Protein AF-A0A938IIN5-F1 (afdb_monomer)

Nearest PDB structures (foldseek):
  8eas-assembly1_A  TM=2.183E-01  e=3.455E+00  Saccharomyces cerevisiae
  8ctd-assembly1_A  TM=1.957E-01  e=3.869E+00  Homo sapiens
  8cua-assembly1_A  TM=1.955E-01  e=5.134E+00  Homo sapiens
  6pe5-assembly1_R  TM=2.007E-01  e=8.075E+00  Vibrio parahaemolyticus

Sequence (203 aa):
MLPLRDNIPSRTVPAVNYALILATGLVFLVQVNARDSGQDLVERFGMIPQRVFHPDRPVTIVDKGHAGLGIVRAERTLAPTPFSPWLTLLTCVFLHGGWTHLIGNLWFLHIFGDNVEDRLGHLGYLLFFVIQVIVLPAPLFLGIWFLFQFLQGTISVGSVVTEGVAWWAHIGGFVAGALIAFVLSASGAARSPVRDRWTGRRP

Radius of gyration: 23.75 Å; Cα contacts (8 Å, |Δi|>4): 156; chains: 1; bounding box: 70×58×51 Å

Foldseek 3Di:
DPDQADDDDFPDDLVLLVVLLVLLVVVVVVLCPDPPNNVLVCLQLAQDPCCQVPVPDWDKDFDFDDDDPDTDTDIDTRDYHPDRSVNSLVSNLSDDPDDVRSVVVNSCSRHCVSVVCRVLPNVRSVCCSSVVDDPDPPVRVVVVVLVVLVVVVVVCVPDPDDDPDPSVVVNVVVVVVVVVVVVCVVVCVPDDDPPPPPPPDDD

Structure (mmCIF, N/CA/C/O backbone):
data_AF-A0A938IIN5-F1
#
_entry.id   AF-A0A938IIN5-F1
#
loop_
_atom_site.group_PDB
_atom_site.id
_atom_site.type_symbol
_atom_site.label_atom_id
_atom_site.label_alt_id
_atom_site.label_comp_id
_atom_site.label_asym_id
_atom_site.label_entity_id
_atom_site.label_seq_id
_atom_site.pdbx_PDB_ins_code
_atom_site.Cartn_x
_atom_site.Cartn_y
_atom_site.Cartn_z
_atom_site.occupancy
_atom_site.B_iso_or_equiv
_atom_site.auth_seq_id
_atom_site.auth_comp_id
_atom_site.auth_asym_id
_atom_site.auth_atom_id
_atom_site.pdbx_PDB_model_num
ATOM 1 N N . MET A 1 1 ? 12.564 8.011 20.419 1.00 56.59 1 MET A N 1
ATOM 2 C CA . MET A 1 1 ? 12.322 6.747 21.148 1.00 56.59 1 MET A CA 1
ATOM 3 C C . MET A 1 1 ? 11.681 5.782 20.167 1.00 56.59 1 MET A C 1
ATOM 5 O O . MET A 1 1 ? 10.706 6.177 19.543 1.00 56.59 1 MET A O 1
ATOM 9 N N . LEU A 1 2 ? 12.256 4.596 19.956 1.00 66.56 2 LEU A N 1
ATOM 10 C CA . LEU A 1 2 ? 11.641 3.563 19.114 1.00 66.56 2 LEU A CA 1
ATOM 11 C C . LEU A 1 2 ? 10.472 2.942 19.901 1.00 66.56 2 LEU A C 1
ATOM 13 O O . LEU A 1 2 ? 10.720 2.424 20.991 1.00 66.56 2 LEU A O 1
ATOM 17 N N . PRO A 1 3 ? 9.216 3.033 19.428 1.00 71.19 3 PRO A N 1
ATOM 18 C CA . PRO A 1 3 ? 8.079 2.433 20.121 1.00 71.19 3 PRO A CA 1
ATOM 19 C C . PRO A 1 3 ? 8.198 0.912 20.023 1.00 71.19 3 PRO A C 1
ATOM 21 O O . PRO A 1 3 ? 8.225 0.407 18.915 1.00 71.19 3 PRO A O 1
ATOM 24 N N . LEU A 1 4 ? 8.314 0.189 21.141 1.00 75.44 4 LEU A N 1
ATOM 25 C CA . LEU A 1 4 ? 8.487 -1.278 21.141 1.00 75.44 4 LEU A CA 1
ATOM 26 C C . LEU A 1 4 ? 7.171 -2.045 21.318 1.00 75.44 4 LEU A C 1
ATOM 28 O O . LEU A 1 4 ? 7.059 -3.187 20.894 1.00 75.44 4 LEU A O 1
ATOM 32 N N . ARG A 1 5 ? 6.206 -1.422 21.990 1.00 71.25 5 ARG A N 1
ATOM 33 C CA . ARG A 1 5 ? 4.860 -1.930 22.259 1.00 71.25 5 ARG A CA 1
ATOM 34 C C . ARG A 1 5 ? 3.981 -0.763 22.677 1.00 71.25 5 ARG A C 1
ATOM 36 O O . ARG A 1 5 ? 4.509 0.244 23.163 1.00 71.25 5 ARG A O 1
ATOM 43 N N . ASP A 1 6 ? 2.674 -0.911 22.554 1.00 77.50 6 ASP A N 1
ATOM 44 C CA . ASP A 1 6 ? 1.749 -0.027 23.251 1.00 77.50 6 ASP A CA 1
ATOM 45 C C . ASP A 1 6 ? 1.444 -0.532 24.679 1.00 77.50 6 ASP A C 1
ATOM 47 O O . ASP A 1 6 ? 2.016 -1.512 25.166 1.00 77.50 6 ASP A O 1
ATOM 51 N N . ASN A 1 7 ? 0.618 0.226 25.398 1.00 80.56 7 ASN A N 1
ATOM 52 C CA . ASN A 1 7 ? 0.198 -0.031 26.773 1.00 80.56 7 ASN A CA 1
ATOM 53 C C . ASN A 1 7 ? -1.307 -0.335 26.895 1.00 80.56 7 ASN A C 1
ATOM 55 O O . ASN A 1 7 ? -1.847 -0.288 28.003 1.00 80.56 7 ASN A O 1
ATOM 59 N N . ILE A 1 8 ? -1.987 -0.611 25.781 1.00 75.06 8 ILE A N 1
ATOM 60 C CA . ILE A 1 8 ? -3.414 -0.913 25.732 1.00 75.06 8 ILE A CA 1
ATOM 61 C C . ILE A 1 8 ? -3.549 -2.439 25.654 1.00 75.06 8 ILE A C 1
ATOM 63 O O . ILE A 1 8 ? -3.209 -3.032 24.638 1.00 75.06 8 ILE A O 1
ATOM 67 N N . PRO A 1 9 ? -4.018 -3.109 26.719 1.00 74.38 9 PRO A N 1
ATOM 68 C CA . PRO A 1 9 ? -4.133 -4.558 26.703 1.00 74.38 9 PRO A CA 1
ATOM 69 C C . PRO A 1 9 ? -5.225 -4.993 25.729 1.00 74.38 9 PRO A C 1
ATOM 71 O O . PRO A 1 9 ? -6.356 -4.492 25.791 1.00 74.38 9 PRO A O 1
ATOM 74 N N . SER A 1 10 ? -4.891 -5.967 24.887 1.00 79.44 10 SER A N 1
ATOM 75 C CA . SER A 1 10 ? -5.856 -6.585 23.997 1.00 79.44 10 SER A CA 1
ATOM 76 C C . SER A 1 10 ? -6.821 -7.508 24.751 1.00 79.44 10 SER A C 1
ATOM 78 O O . SER A 1 10 ? -6.454 -8.205 25.700 1.00 79.44 10 SER A O 1
ATOM 80 N N . ARG A 1 11 ? -8.102 -7.473 24.373 1.00 82.06 11 ARG A N 1
ATOM 81 C CA . ARG A 1 11 ? -9.185 -8.286 24.948 1.00 82.06 11 ARG A CA 1
ATOM 82 C C . ARG A 1 11 ? -9.328 -9.629 24.244 1.00 82.06 11 ARG A C 1
ATOM 84 O O . ARG A 1 11 ? -9.839 -10.566 24.855 1.00 82.06 11 ARG A O 1
ATOM 91 N N . THR A 1 12 ? -8.917 -9.719 22.980 1.00 85.50 12 THR A N 1
ATOM 92 C CA . THR A 1 12 ? -8.969 -10.948 22.184 1.00 85.50 12 THR A CA 1
ATOM 93 C C . THR A 1 12 ? -7.607 -11.258 21.575 1.00 85.50 12 THR A C 1
ATOM 95 O O . THR A 1 12 ? -6.732 -10.400 21.500 1.00 85.50 12 THR A O 1
ATOM 98 N N . VAL A 1 13 ? -7.391 -12.516 21.182 1.00 89.19 13 VAL A N 1
ATOM 99 C CA . VAL A 1 13 ? -6.165 -12.886 20.466 1.00 89.19 13 VAL A CA 1
ATOM 100 C C . VAL A 1 13 ? -6.257 -12.303 19.051 1.00 89.19 13 VAL A C 1
ATOM 102 O O . VAL A 1 13 ? -7.205 -12.648 18.342 1.00 89.19 13 VAL A O 1
ATOM 105 N N . PRO A 1 14 ? -5.290 -11.479 18.608 1.00 92.88 14 PRO A N 1
ATOM 106 C CA . PRO A 1 14 ? -5.337 -10.806 17.311 1.00 92.88 14 PRO A CA 1
ATOM 107 C C . PRO A 1 14 ? -4.915 -11.766 16.183 1.00 92.88 14 PRO A C 1
ATOM 109 O O . PRO A 1 14 ? -3.827 -11.683 15.604 1.00 92.88 14 PRO A O 1
ATOM 112 N N . ALA A 1 15 ? -5.759 -12.770 15.937 1.00 95.00 15 ALA A N 1
ATOM 113 C CA . ALA A 1 15 ? -5.476 -13.888 15.047 1.00 95.00 15 ALA A CA 1
ATOM 114 C C . ALA A 1 15 ? -5.300 -13.447 13.589 1.00 95.00 15 ALA A C 1
ATOM 116 O O . ALA A 1 15 ? -4.441 -13.986 12.887 1.00 95.00 15 ALA A O 1
ATOM 117 N N . VAL A 1 16 ? -6.080 -12.465 13.131 1.00 96.31 16 VAL A N 1
ATOM 118 C CA . VAL A 1 16 ? -5.990 -11.955 11.760 1.00 96.31 16 VAL A CA 1
ATOM 119 C C . VAL A 1 16 ? -4.699 -11.167 11.578 1.00 96.31 16 VAL A C 1
ATOM 121 O O . VAL A 1 16 ? -3.999 -11.388 10.594 1.00 96.31 16 VAL A O 1
ATOM 124 N N . ASN A 1 17 ? -4.323 -10.318 12.532 1.00 96.12 17 ASN A N 1
ATOM 125 C CA . ASN A 1 17 ? -3.062 -9.585 12.511 1.00 96.12 17 ASN A CA 1
ATOM 126 C C . ASN A 1 17 ? -1.863 -10.537 12.439 1.00 96.12 17 ASN A C 1
ATOM 128 O O . ASN A 1 17 ? -0.997 -10.385 11.579 1.00 96.12 17 ASN A O 1
ATOM 132 N N . TYR A 1 18 ? -1.839 -11.578 13.276 1.00 96.12 18 TYR A N 1
ATOM 133 C CA . TYR A 1 18 ? -0.778 -12.587 13.218 1.00 96.12 18 TYR A CA 1
ATOM 134 C C . TYR A 1 18 ? -0.767 -13.355 11.897 1.00 96.12 18 TYR A C 1
ATOM 136 O O . TYR A 1 18 ? 0.309 -13.594 11.347 1.00 96.12 18 TYR A O 1
ATOM 144 N N . ALA A 1 19 ? -1.936 -13.695 11.348 1.00 96.62 19 ALA A N 1
ATOM 145 C CA . ALA A 1 19 ? -2.027 -14.330 10.038 1.00 96.62 19 ALA A CA 1
ATOM 146 C C . ALA A 1 19 ? -1.485 -13.422 8.921 1.00 96.62 19 ALA A C 1
ATOM 148 O O . ALA A 1 19 ? -0.760 -13.901 8.051 1.00 96.62 19 ALA A O 1
ATOM 149 N N . LEU A 1 20 ? -1.775 -12.118 8.959 1.00 96.00 20 LEU A N 1
ATOM 150 C CA . LEU A 1 20 ? -1.279 -11.139 7.989 1.00 96.00 20 LEU A CA 1
ATOM 151 C C . LEU A 1 20 ? 0.234 -10.923 8.108 1.00 96.00 20 LEU A C 1
ATOM 153 O O . LEU A 1 20 ? 0.923 -10.904 7.087 1.00 96.00 20 LEU A O 1
ATOM 157 N N . ILE A 1 21 ? 0.765 -10.823 9.330 1.00 96.69 21 ILE A N 1
ATOM 158 C CA . ILE A 1 21 ? 2.211 -10.751 9.593 1.00 96.69 21 ILE A CA 1
ATOM 159 C C . ILE A 1 21 ? 2.908 -11.995 9.036 1.00 96.69 21 ILE A C 1
ATOM 161 O O . ILE A 1 21 ? 3.890 -11.877 8.300 1.00 96.69 21 ILE A O 1
ATOM 165 N N . LEU A 1 22 ? 2.377 -13.184 9.341 1.00 97.12 22 LEU A N 1
ATOM 166 C CA . LEU A 1 22 ? 2.923 -14.448 8.858 1.00 97.12 22 LEU A CA 1
ATOM 167 C C . LEU A 1 22 ? 2.872 -14.527 7.330 1.00 97.12 22 LEU A C 1
ATOM 169 O O . LEU A 1 22 ? 3.889 -14.816 6.706 1.00 97.12 22 LEU A O 1
ATOM 173 N N . ALA A 1 23 ? 1.720 -14.240 6.720 1.00 96.19 23 ALA A N 1
ATOM 174 C CA . ALA A 1 23 ? 1.548 -14.268 5.270 1.00 96.19 23 ALA A CA 1
ATOM 175 C C . ALA A 1 23 ? 2.524 -13.315 4.570 1.00 96.19 23 ALA A C 1
ATOM 177 O O . ALA A 1 23 ? 3.199 -13.707 3.621 1.00 96.19 23 ALA A O 1
ATOM 178 N N . THR A 1 24 ? 2.658 -12.092 5.083 1.00 95.44 24 THR A N 1
ATOM 179 C CA . THR A 1 24 ? 3.581 -11.086 4.547 1.00 95.44 24 THR A CA 1
ATOM 180 C C . THR A 1 24 ? 5.038 -11.535 4.671 1.00 95.44 24 THR A C 1
ATOM 182 O O . THR A 1 24 ? 5.804 -11.434 3.713 1.00 95.44 24 THR A O 1
ATOM 185 N N . GLY A 1 25 ? 5.418 -12.094 5.824 1.00 96.12 25 GLY A N 1
ATOM 186 C CA . GLY A 1 25 ? 6.748 -12.662 6.033 1.00 96.12 25 GLY A CA 1
ATOM 187 C C . GLY A 1 25 ? 7.045 -13.822 5.081 1.00 96.12 25 GLY A C 1
ATOM 188 O O . GLY A 1 25 ? 8.104 -13.849 4.460 1.00 96.12 25 GLY A O 1
ATOM 189 N N . LEU A 1 26 ? 6.102 -14.751 4.904 1.00 95.88 26 LEU A N 1
ATOM 190 C CA . LEU A 1 26 ? 6.248 -15.892 3.995 1.00 95.88 26 LEU A CA 1
ATOM 191 C C . LEU A 1 26 ? 6.372 -15.454 2.532 1.00 95.88 26 LEU A C 1
ATOM 193 O O . LEU A 1 26 ? 7.255 -15.942 1.829 1.00 95.88 26 LEU A O 1
ATOM 197 N N . VAL A 1 27 ? 5.537 -14.514 2.079 1.00 94.75 27 VAL A N 1
ATOM 198 C CA . VAL A 1 27 ? 5.633 -13.951 0.722 1.00 94.75 27 VAL A CA 1
ATOM 199 C C . VAL A 1 27 ? 6.999 -13.308 0.512 1.00 94.75 27 VAL A C 1
ATOM 201 O O . VAL A 1 27 ? 7.649 -13.581 -0.496 1.00 94.75 27 VAL A O 1
ATOM 204 N N . PHE A 1 28 ? 7.488 -12.530 1.478 1.00 94.00 28 PHE A N 1
ATOM 205 C CA . PHE A 1 28 ? 8.807 -11.918 1.367 1.00 94.00 28 PHE A CA 1
ATOM 206 C C . PHE A 1 28 ? 9.944 -12.946 1.356 1.00 94.00 28 PHE A C 1
ATOM 208 O O . PHE A 1 28 ? 10.887 -12.804 0.578 1.00 94.00 28 PHE A O 1
ATOM 215 N N . LEU A 1 29 ? 9.844 -14.018 2.151 1.00 93.56 29 LEU A N 1
ATOM 216 C CA . LEU A 1 29 ? 10.793 -15.130 2.082 1.00 93.56 29 LEU A CA 1
ATOM 217 C C . LEU A 1 29 ? 10.805 -15.753 0.681 1.00 93.56 29 LEU A C 1
ATOM 219 O O . LEU A 1 29 ? 11.878 -16.013 0.144 1.00 93.56 29 LEU A O 1
ATOM 223 N N . VAL A 1 30 ? 9.648 -15.934 0.043 1.00 92.56 30 VAL A N 1
ATOM 224 C CA . VAL A 1 30 ? 9.592 -16.387 -1.357 1.00 92.56 30 VAL A CA 1
ATOM 225 C C . VAL A 1 30 ? 10.250 -15.371 -2.299 1.00 92.56 30 VAL A C 1
ATOM 227 O O . VAL A 1 30 ? 11.016 -15.776 -3.171 1.00 92.56 30 VAL A O 1
ATOM 230 N N . GLN A 1 31 ? 10.022 -14.066 -2.107 1.00 92.00 31 GLN A N 1
ATOM 231 C CA . GLN A 1 31 ? 10.637 -13.014 -2.929 1.00 92.00 31 GLN A CA 1
ATOM 232 C C . GLN A 1 31 ? 12.170 -13.051 -2.870 1.00 92.00 31 GLN A C 1
ATOM 234 O O . GLN A 1 31 ? 12.813 -13.043 -3.917 1.00 92.00 31 GLN A O 1
ATOM 239 N N . VAL A 1 32 ? 12.768 -13.124 -1.677 1.00 90.12 32 VAL A N 1
ATOM 240 C CA . VAL A 1 32 ? 14.239 -13.103 -1.534 1.00 90.12 32 VAL A CA 1
ATOM 241 C C . VAL A 1 32 ? 14.911 -14.401 -1.984 1.00 90.12 32 VAL A C 1
ATOM 243 O O . VAL A 1 32 ? 16.088 -14.382 -2.326 1.00 90.12 32 VAL A O 1
ATOM 246 N N . ASN A 1 33 ? 14.176 -15.516 -2.009 1.00 88.94 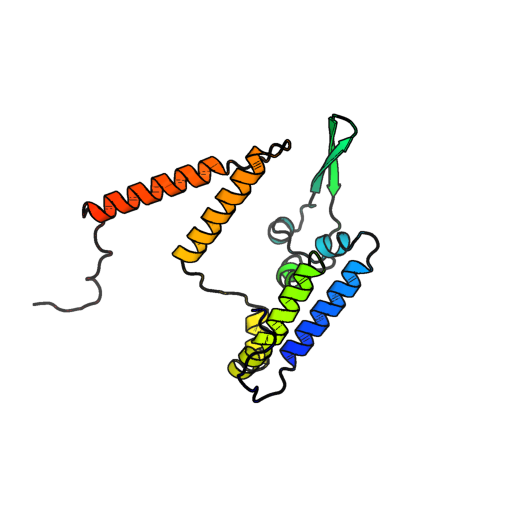33 ASN A N 1
ATOM 247 C CA . ASN A 1 33 ? 14.674 -16.801 -2.507 1.00 88.94 33 ASN A CA 1
ATOM 248 C C . ASN A 1 33 ? 14.475 -16.979 -4.026 1.00 88.94 33 ASN A C 1
ATOM 250 O O . ASN A 1 33 ? 14.931 -17.973 -4.595 1.00 88.94 33 ASN A O 1
ATOM 254 N N . ALA A 1 34 ? 13.802 -16.045 -4.704 1.00 85.25 34 ALA A N 1
ATOM 255 C CA . ALA A 1 34 ? 13.612 -16.097 -6.149 1.00 85.25 34 ALA A CA 1
ATOM 256 C C . ALA A 1 34 ? 14.893 -15.700 -6.905 1.00 85.25 34 ALA A C 1
ATOM 258 O O . ALA A 1 34 ? 15.609 -14.783 -6.504 1.00 85.25 34 ALA A O 1
ATOM 259 N N . ARG A 1 35 ? 15.154 -16.376 -8.036 1.00 67.19 35 ARG A N 1
ATOM 260 C CA . ARG A 1 35 ? 16.418 -16.295 -8.799 1.00 67.19 35 ARG A CA 1
ATOM 261 C C . ARG A 1 35 ? 16.810 -14.877 -9.243 1.00 67.19 35 ARG A C 1
ATOM 263 O O . ARG A 1 35 ? 17.999 -14.587 -9.289 1.00 67.19 35 ARG A O 1
ATOM 270 N N . ASP A 1 36 ? 15.836 -13.995 -9.468 1.00 67.94 36 ASP A N 1
ATOM 271 C CA . ASP A 1 36 ? 16.048 -12.631 -9.979 1.00 67.94 36 ASP A CA 1
ATOM 272 C C . ASP A 1 36 ? 15.812 -11.548 -8.908 1.00 67.94 36 ASP A C 1
ATOM 274 O O . ASP A 1 36 ? 15.155 -10.534 -9.146 1.00 67.94 36 ASP A O 1
ATOM 278 N N . SER A 1 37 ? 16.307 -11.770 -7.682 1.00 62.25 37 SER A N 1
ATOM 279 C CA . SER A 1 37 ? 16.160 -10.835 -6.543 1.00 62.25 37 SER A CA 1
ATOM 280 C C . SER A 1 37 ? 14.701 -10.482 -6.202 1.00 62.25 37 SER A C 1
ATOM 282 O O . SER A 1 37 ? 14.412 -9.399 -5.695 1.00 62.25 37 SER A O 1
ATOM 284 N N . GLY A 1 38 ? 13.761 -11.371 -6.531 1.00 66.12 38 GLY A N 1
ATOM 285 C CA . GLY A 1 38 ? 12.328 -11.146 -6.342 1.00 66.12 38 GLY A CA 1
ATOM 286 C C . GLY A 1 38 ? 11.680 -10.173 -7.332 1.00 66.12 38 GLY A C 1
ATOM 287 O O . GLY A 1 38 ? 10.472 -9.966 -7.229 1.00 66.12 38 GLY A O 1
ATOM 288 N N . GLN A 1 39 ? 12.419 -9.613 -8.302 1.00 75.06 39 GLN A N 1
ATOM 289 C CA . GLN A 1 39 ? 11.857 -8.675 -9.284 1.00 75.06 39 GLN A CA 1
ATOM 290 C C . GLN A 1 39 ? 10.777 -9.329 -10.146 1.00 75.06 39 GLN A C 1
ATOM 292 O O . GLN A 1 39 ? 9.719 -8.740 -10.318 1.00 75.06 39 GLN A O 1
ATOM 297 N N . ASP A 1 40 ? 10.982 -10.570 -10.592 1.00 81.75 40 ASP A N 1
ATOM 298 C CA . ASP A 1 40 ? 9.980 -11.319 -11.365 1.00 81.75 40 ASP A CA 1
ATOM 299 C C . ASP A 1 40 ? 8.667 -11.513 -10.577 1.00 81.75 40 ASP A C 1
ATOM 301 O O . ASP A 1 40 ? 7.573 -11.337 -11.111 1.00 81.75 40 ASP A O 1
ATOM 305 N N . LEU A 1 41 ? 8.750 -11.782 -9.267 1.00 86.94 41 LEU A N 1
ATOM 306 C CA . LEU A 1 41 ? 7.569 -11.848 -8.399 1.00 86.94 41 LEU A CA 1
ATOM 307 C C . LEU A 1 41 ? 6.898 -10.480 -8.248 1.00 86.94 41 LEU A C 1
ATOM 309 O O . LEU A 1 41 ? 5.674 -10.385 -8.322 1.00 86.94 41 LEU A O 1
ATOM 313 N N . VAL A 1 42 ? 7.681 -9.417 -8.062 1.00 88.00 42 VAL A N 1
ATOM 314 C CA . VAL A 1 42 ? 7.135 -8.058 -7.970 1.00 88.00 42 VAL A CA 1
ATOM 315 C C . VAL A 1 42 ? 6.444 -7.659 -9.270 1.00 88.00 42 VAL A C 1
ATOM 317 O O . VAL A 1 42 ? 5.355 -7.099 -9.240 1.00 88.00 42 VAL A O 1
ATOM 320 N N . GLU A 1 43 ? 7.016 -8.011 -10.414 1.00 88.31 43 GLU A N 1
ATOM 321 C CA . GLU A 1 43 ? 6.436 -7.728 -11.720 1.00 88.31 43 GLU A CA 1
ATOM 322 C C . GLU A 1 43 ? 5.170 -8.532 -11.978 1.00 88.31 43 GLU A C 1
ATOM 324 O O . GLU A 1 43 ? 4.243 -8.004 -12.580 1.00 88.31 43 GLU A O 1
ATOM 329 N N . ARG A 1 44 ? 5.092 -9.792 -11.540 1.00 88.56 44 ARG A N 1
ATOM 330 C CA . ARG A 1 44 ? 3.930 -10.666 -11.783 1.00 88.56 44 ARG A CA 1
ATOM 331 C C . ARG A 1 44 ? 2.779 -10.468 -10.807 1.00 88.56 44 ARG A C 1
ATOM 333 O O . ARG A 1 44 ? 1.632 -10.658 -11.198 1.00 88.56 44 ARG A O 1
ATOM 340 N N . PHE A 1 45 ? 3.066 -10.136 -9.553 1.00 91.19 45 PHE A N 1
ATOM 341 C CA . PHE A 1 45 ? 2.061 -10.042 -8.488 1.00 91.19 45 PHE A CA 1
ATOM 342 C C . PHE A 1 45 ? 1.843 -8.599 -8.009 1.00 91.19 45 PHE A C 1
ATOM 344 O O . PHE A 1 45 ? 0.910 -8.339 -7.247 1.00 91.19 45 PHE A O 1
ATOM 351 N N . GLY A 1 46 ? 2.685 -7.658 -8.442 1.00 90.31 46 GLY A N 1
ATOM 352 C CA . GLY A 1 46 ? 2.532 -6.232 -8.180 1.00 90.31 46 GLY A CA 1
ATOM 353 C C . GLY A 1 46 ? 1.503 -5.583 -9.096 1.00 90.31 46 GLY A C 1
ATOM 354 O O . GLY A 1 46 ? 1.273 -6.014 -10.230 1.00 90.31 46 GLY A O 1
ATOM 355 N N . MET A 1 47 ? 0.876 -4.522 -8.593 1.00 90.31 47 MET A N 1
ATOM 356 C CA . MET A 1 47 ? -0.091 -3.754 -9.360 1.00 90.31 47 MET A CA 1
ATOM 357 C C . MET A 1 47 ? 0.627 -2.845 -10.356 1.00 90.31 47 MET A C 1
ATOM 359 O O . MET A 1 47 ? 1.390 -1.958 -9.982 1.00 90.31 47 MET A O 1
ATOM 363 N N . ILE A 1 48 ? 0.360 -3.075 -11.641 1.00 89.56 48 ILE A N 1
ATOM 364 C CA . ILE A 1 48 ? 0.813 -2.229 -12.745 1.00 89.56 48 ILE A CA 1
ATOM 365 C C . ILE A 1 48 ? -0.442 -1.643 -13.403 1.00 89.56 48 ILE A C 1
ATOM 367 O O . ILE A 1 48 ? -1.194 -2.404 -14.020 1.00 89.56 48 ILE A O 1
ATOM 371 N N . PRO A 1 49 ? -0.685 -0.317 -13.326 1.00 86.50 49 PRO A N 1
ATOM 372 C CA . PRO A 1 49 ? -1.912 0.306 -13.832 1.00 86.50 49 PRO A CA 1
ATOM 373 C C . PRO A 1 49 ? -2.240 -0.068 -15.279 1.00 86.50 49 PRO A C 1
ATOM 375 O O . PRO A 1 49 ? -3.390 -0.353 -15.605 1.00 86.50 49 PRO A O 1
ATOM 378 N N . GLN A 1 50 ? -1.221 -0.155 -16.138 1.00 87.94 50 GLN A N 1
ATOM 379 C CA . GLN A 1 50 ? -1.394 -0.545 -17.536 1.00 87.94 50 GLN A CA 1
ATOM 380 C C . GLN A 1 50 ? -2.075 -1.911 -17.692 1.00 87.94 50 GLN A C 1
ATOM 382 O O . GLN A 1 50 ? -2.921 -2.052 -18.565 1.00 87.94 50 GLN A O 1
ATOM 387 N N . ARG A 1 51 ? -1.776 -2.895 -16.834 1.00 88.19 51 ARG A N 1
ATOM 388 C CA . ARG A 1 51 ? -2.407 -4.224 -16.904 1.00 88.19 51 ARG A CA 1
ATOM 389 C C . ARG A 1 51 ? -3.865 -4.205 -16.466 1.00 88.19 51 ARG A C 1
ATOM 391 O O . ARG A 1 51 ? -4.652 -5.014 -16.935 1.00 88.19 51 ARG A O 1
ATOM 398 N N . VAL A 1 52 ? -4.219 -3.292 -15.565 1.00 87.06 52 VAL A N 1
ATOM 399 C CA . VAL A 1 52 ? -5.587 -3.146 -15.057 1.00 87.06 52 VAL A CA 1
ATOM 400 C C . VAL A 1 52 ? -6.485 -2.487 -16.106 1.00 87.06 52 VAL A C 1
ATOM 402 O O . VAL A 1 52 ? -7.585 -2.967 -16.364 1.00 87.06 52 VAL A O 1
ATOM 405 N N . PHE A 1 53 ? -6.008 -1.416 -16.745 1.00 87.44 53 PHE A N 1
ATOM 406 C CA . PHE A 1 53 ? -6.794 -0.661 -17.728 1.00 87.44 53 PHE A CA 1
ATOM 407 C C . PHE A 1 53 ? -6.698 -1.214 -19.156 1.00 87.44 53 PHE A C 1
ATOM 409 O O . PHE A 1 53 ? -7.620 -1.035 -19.951 1.00 87.44 53 PHE A O 1
ATOM 416 N N . HIS A 1 54 ? -5.593 -1.880 -19.493 1.00 88.06 54 HIS A N 1
ATOM 417 C CA . HIS A 1 54 ? -5.320 -2.436 -20.818 1.00 88.06 54 HIS A CA 1
ATOM 418 C C . HIS A 1 54 ? -4.752 -3.861 -20.703 1.00 88.06 54 HIS A C 1
ATOM 420 O O . HIS A 1 54 ? -3.583 -4.080 -21.030 1.00 88.06 54 HIS A O 1
ATOM 426 N N . PRO A 1 55 ? -5.558 -4.837 -20.246 1.00 83.31 55 PRO A N 1
ATOM 427 C CA . PRO A 1 55 ? -5.099 -6.205 -19.986 1.00 83.31 55 PRO A CA 1
ATOM 428 C C . PRO A 1 55 ? -4.528 -6.904 -21.227 1.00 83.31 55 PRO A C 1
ATOM 430 O O . PRO A 1 55 ? -3.637 -7.738 -21.101 1.00 83.31 55 PRO A O 1
ATOM 433 N N . ASP A 1 56 ? -4.980 -6.519 -22.422 1.00 85.50 56 ASP A N 1
ATOM 434 C CA . ASP A 1 56 ? -4.551 -7.124 -23.688 1.00 85.50 56 ASP A CA 1
ATOM 435 C C . ASP A 1 56 ? -3.217 -6.568 -24.212 1.00 85.50 56 ASP A C 1
ATOM 437 O O . ASP A 1 56 ? -2.693 -7.043 -25.221 1.00 85.50 56 ASP A O 1
ATOM 441 N N . ARG A 1 57 ? -2.663 -5.527 -23.571 1.00 85.56 57 ARG A N 1
ATOM 442 C CA . ARG A 1 57 ? -1.429 -4.880 -24.027 1.00 85.56 57 ARG A CA 1
ATOM 443 C C . ARG A 1 57 ? -0.225 -5.377 -23.226 1.00 85.56 57 ARG A C 1
ATOM 445 O O . ARG A 1 57 ? -0.228 -5.243 -21.999 1.00 85.56 57 ARG A O 1
ATOM 452 N N . PRO A 1 58 ? 0.841 -5.868 -23.887 1.00 84.44 58 PRO A N 1
ATOM 453 C CA . PRO A 1 58 ? 2.073 -6.206 -23.191 1.00 84.44 58 PRO A CA 1
ATOM 454 C C . PRO A 1 58 ? 2.667 -4.956 -22.530 1.00 84.44 58 PRO A C 1
ATOM 456 O O . PRO A 1 58 ? 2.565 -3.843 -23.052 1.00 84.44 58 PRO A O 1
ATOM 459 N N . VAL A 1 59 ? 3.282 -5.144 -21.363 1.00 85.12 59 VAL A N 1
ATOM 460 C CA . VAL A 1 59 ? 3.978 -4.073 -20.643 1.00 85.12 59 VAL A CA 1
ATOM 461 C C . VAL A 1 59 ? 5.458 -4.168 -20.967 1.00 85.12 59 VAL A C 1
ATOM 463 O O . VAL A 1 59 ? 6.092 -5.176 -20.661 1.00 85.12 59 VAL A O 1
ATOM 466 N N . THR A 1 60 ? 6.003 -3.119 -21.569 1.00 85.50 60 THR A N 1
ATOM 467 C CA . THR A 1 60 ? 7.424 -3.003 -21.900 1.00 85.50 60 THR A CA 1
ATOM 468 C C . THR A 1 60 ? 8.074 -1.964 -20.997 1.00 85.50 60 THR A C 1
ATOM 470 O O . THR A 1 60 ? 7.615 -0.822 -20.945 1.00 85.50 60 THR A O 1
ATOM 473 N N . ILE A 1 61 ? 9.137 -2.346 -20.292 1.00 81.12 61 ILE A N 1
ATOM 474 C CA . ILE A 1 61 ? 9.980 -1.420 -19.531 1.00 81.12 61 ILE A CA 1
ATOM 475 C C . ILE A 1 61 ? 11.215 -1.098 -20.368 1.00 81.12 61 ILE A C 1
ATOM 477 O O . ILE A 1 61 ? 11.818 -1.989 -20.966 1.00 81.12 61 ILE A O 1
ATOM 481 N N . VAL A 1 62 ? 11.584 0.182 -20.398 1.00 82.12 62 VAL A N 1
ATOM 482 C CA . VAL A 1 62 ? 12.848 0.646 -20.975 1.00 82.12 62 VAL A CA 1
ATOM 483 C C . VAL A 1 62 ? 13.849 0.821 -19.838 1.00 82.12 62 VAL A C 1
ATOM 485 O O . VAL A 1 62 ? 13.842 1.843 -19.149 1.00 82.12 62 VAL A O 1
ATOM 488 N N . ASP A 1 63 ? 14.714 -0.167 -19.652 1.00 77.12 63 ASP A N 1
ATOM 489 C CA . ASP A 1 63 ? 15.813 -0.093 -18.700 1.00 77.12 63 ASP A CA 1
ATOM 490 C C . ASP A 1 63 ? 16.923 0.781 -19.293 1.00 77.12 63 ASP A C 1
ATOM 492 O O . ASP A 1 63 ? 17.507 0.486 -20.342 1.00 77.12 63 ASP A O 1
ATOM 496 N N . LYS A 1 64 ? 17.203 1.907 -18.631 1.00 74.12 64 LYS A N 1
ATOM 497 C CA . LYS A 1 64 ? 18.336 2.772 -18.972 1.00 74.12 64 LYS A CA 1
ATOM 498 C C . LYS A 1 64 ? 19.563 2.289 -18.205 1.00 74.12 64 LYS A C 1
ATOM 500 O O . LYS A 1 64 ? 19.659 2.486 -16.998 1.00 74.12 64 LYS A O 1
ATOM 505 N N . GLY A 1 65 ? 20.494 1.667 -18.917 1.00 69.19 65 GLY A N 1
ATOM 506 C CA . GLY A 1 65 ? 21.803 1.277 -18.405 1.00 69.19 65 GLY A CA 1
ATOM 507 C C . GLY A 1 65 ? 22.908 2.202 -18.907 1.00 69.19 65 GLY A C 1
ATOM 508 O O . GLY A 1 65 ? 22.719 2.980 -19.841 1.00 69.19 65 GLY A O 1
ATOM 509 N N . HIS A 1 66 ? 24.088 2.089 -18.310 1.00 68.56 66 HIS A N 1
ATOM 510 C CA . HIS A 1 66 ? 25.303 2.711 -18.831 1.00 68.56 66 HIS A CA 1
ATOM 511 C C . HIS A 1 66 ? 26.202 1.616 -19.406 1.00 68.56 66 HIS A C 1
ATOM 513 O O . HIS A 1 66 ? 26.479 0.630 -18.725 1.00 68.56 66 HIS A O 1
ATOM 519 N N . ALA A 1 67 ? 26.663 1.789 -20.645 1.00 70.44 67 ALA A N 1
ATOM 520 C CA . ALA A 1 67 ? 27.732 0.975 -21.217 1.00 70.44 67 ALA A CA 1
ATOM 521 C C . ALA A 1 67 ? 28.884 1.904 -21.611 1.00 70.44 67 ALA A C 1
ATOM 523 O O . ALA A 1 67 ? 28.823 2.623 -22.611 1.00 70.44 67 ALA A O 1
ATOM 524 N N . GLY A 1 68 ? 29.922 1.932 -20.774 1.00 76.19 68 GLY A N 1
ATOM 525 C CA . GLY A 1 68 ? 30.993 2.922 -20.882 1.00 76.19 68 GLY A CA 1
ATOM 526 C C . GLY A 1 68 ? 30.474 4.341 -20.620 1.00 76.19 68 GLY A C 1
ATOM 527 O O . GLY A 1 68 ? 29.796 4.578 -19.626 1.00 76.19 68 GLY A O 1
ATOM 528 N N . LEU A 1 69 ? 30.782 5.279 -21.520 1.00 75.62 69 LEU A N 1
ATOM 529 C CA . LEU A 1 69 ? 30.321 6.676 -21.459 1.00 75.62 69 LEU A CA 1
ATOM 530 C C . LEU A 1 69 ? 28.936 6.896 -22.107 1.00 75.62 69 LEU A C 1
ATOM 532 O O . LEU A 1 69 ? 28.450 8.024 -22.138 1.00 75.62 69 LEU A O 1
ATOM 536 N N . GLY A 1 70 ? 28.312 5.849 -22.660 1.00 62.00 70 GLY A N 1
ATOM 537 C CA . GLY A 1 70 ? 27.018 5.929 -23.343 1.00 62.00 70 GLY A CA 1
ATOM 538 C C . GLY A 1 70 ? 25.856 5.408 -22.495 1.00 62.00 70 GLY A C 1
ATOM 539 O O . GLY A 1 70 ? 26.001 4.435 -21.753 1.00 62.00 70 GLY A O 1
ATOM 540 N N . ILE A 1 71 ? 24.678 6.022 -22.646 1.00 75.25 71 ILE A N 1
ATOM 541 C CA . ILE A 1 71 ? 23.418 5.493 -22.105 1.00 75.25 71 ILE A CA 1
ATOM 542 C C . ILE A 1 71 ? 22.873 4.460 -23.093 1.00 75.25 71 ILE A C 1
ATOM 544 O O . ILE A 1 71 ? 22.540 4.797 -24.230 1.00 75.25 71 ILE A O 1
ATOM 548 N N . VAL A 1 72 ? 22.748 3.213 -22.650 1.00 76.94 72 VAL A N 1
ATOM 549 C CA . VAL A 1 72 ? 22.123 2.127 -23.411 1.00 76.94 72 VAL A CA 1
ATOM 550 C C . VAL A 1 72 ? 20.689 1.954 -22.934 1.00 76.94 72 VAL A C 1
ATOM 552 O O . VAL A 1 72 ? 20.412 1.971 -21.737 1.00 76.94 72 VAL A O 1
ATOM 555 N N . ARG A 1 73 ? 19.762 1.798 -23.881 1.00 77.19 73 ARG A N 1
ATOM 556 C CA . ARG A 1 73 ? 18.364 1.469 -23.598 1.00 77.19 73 ARG A CA 1
ATOM 557 C C . ARG A 1 73 ? 18.142 0.003 -23.932 1.00 77.19 73 ARG A C 1
ATOM 559 O O . ARG A 1 73 ? 18.311 -0.382 -25.086 1.00 77.19 73 ARG A O 1
ATOM 566 N N . ALA A 1 74 ? 17.787 -0.787 -22.931 1.00 75.94 74 ALA A N 1
ATOM 567 C CA . ALA A 1 74 ? 17.330 -2.153 -23.114 1.00 75.94 74 ALA A CA 1
ATOM 568 C C . ALA A 1 74 ? 15.817 -2.179 -22.900 1.00 75.94 74 ALA A C 1
ATOM 570 O O . ALA A 1 74 ? 15.325 -1.735 -21.866 1.00 75.94 74 ALA A O 1
ATOM 571 N N . GLU A 1 75 ? 15.071 -2.666 -23.884 1.00 80.56 75 GLU A N 1
ATOM 572 C CA . GLU A 1 75 ? 13.631 -2.861 -23.735 1.00 80.56 75 GLU A CA 1
ATOM 573 C C . GLU A 1 75 ? 13.371 -4.299 -23.297 1.00 80.56 75 GLU A C 1
ATOM 575 O O . GLU A 1 75 ? 13.787 -5.244 -23.972 1.00 80.56 75 GLU A O 1
ATOM 580 N N . ARG A 1 76 ? 12.679 -4.473 -22.168 1.00 83.38 76 ARG A N 1
ATOM 581 C CA . ARG A 1 76 ? 12.214 -5.783 -21.706 1.00 83.38 76 ARG A CA 1
ATOM 582 C C . ARG A 1 76 ? 10.697 -5.814 -21.641 1.00 83.38 76 ARG A C 1
ATOM 584 O O . ARG A 1 76 ? 10.066 -4.913 -21.093 1.00 83.38 76 ARG A O 1
ATOM 591 N N . THR A 1 77 ? 10.104 -6.869 -22.191 1.00 84.62 77 THR A N 1
ATOM 592 C CA . THR A 1 77 ? 8.671 -7.133 -22.019 1.00 84.62 77 THR A CA 1
ATOM 593 C C . THR A 1 77 ? 8.475 -7.920 -20.733 1.00 84.62 77 THR A C 1
ATOM 595 O O . THR A 1 77 ? 9.094 -8.965 -20.549 1.00 84.62 77 THR A O 1
ATOM 598 N N . LEU A 1 78 ? 7.624 -7.417 -19.843 1.00 84.94 78 LEU A N 1
ATOM 599 C CA . LEU A 1 78 ? 7.341 -8.059 -18.566 1.00 84.94 78 LEU A CA 1
ATOM 600 C C . LEU A 1 78 ? 6.508 -9.326 -18.752 1.00 84.94 78 LEU A C 1
ATOM 602 O O . LEU A 1 78 ? 5.557 -9.341 -19.538 1.00 84.94 78 LEU A O 1
ATOM 606 N N . ALA A 1 79 ? 6.797 -10.351 -17.949 1.00 82.31 79 ALA A N 1
ATOM 607 C CA . ALA A 1 79 ? 5.995 -11.568 -17.906 1.00 82.31 79 ALA A CA 1
ATOM 608 C C . ALA A 1 79 ? 4.535 -11.260 -17.510 1.00 82.31 79 ALA A C 1
ATOM 610 O O . ALA A 1 79 ? 4.311 -10.424 -16.627 1.00 82.31 79 ALA A O 1
ATOM 611 N N . PRO A 1 80 ? 3.532 -11.912 -18.127 1.00 83.38 80 PRO A N 1
ATOM 612 C CA . PRO A 1 80 ? 2.127 -11.679 -17.802 1.00 83.38 80 PRO A CA 1
ATOM 613 C C . PRO A 1 80 ? 1.790 -12.114 -16.368 1.00 83.38 80 PRO A C 1
ATOM 615 O O . PRO A 1 80 ? 2.462 -12.962 -15.776 1.00 83.38 80 PRO A O 1
ATOM 618 N N . THR A 1 81 ? 0.721 -11.543 -15.809 1.00 86.06 81 THR A N 1
ATOM 619 C CA . THR A 1 81 ? 0.187 -11.974 -14.512 1.00 86.06 81 THR A CA 1
ATOM 620 C C . THR A 1 81 ? -0.440 -13.368 -14.649 1.00 86.06 81 THR A C 1
ATOM 622 O O . THR A 1 81 ? -1.136 -13.624 -15.632 1.00 86.06 81 THR A O 1
ATOM 625 N N . PRO A 1 82 ? -0.256 -14.280 -13.677 1.00 86.44 82 PRO A N 1
ATOM 626 C CA . PRO A 1 82 ? -0.847 -15.623 -13.737 1.00 86.44 82 PRO A CA 1
ATOM 627 C C . PRO A 1 82 ? -2.372 -15.625 -13.528 1.00 86.44 82 PRO A C 1
ATOM 629 O O . PRO A 1 82 ? -3.033 -16.632 -13.762 1.00 86.44 82 PRO A O 1
ATOM 632 N N . PHE A 1 83 ? -2.932 -14.505 -13.071 1.00 89.44 83 PHE A N 1
ATOM 633 C CA . PHE A 1 83 ? -4.351 -14.300 -12.792 1.00 89.44 83 PHE A CA 1
ATOM 634 C C . PHE A 1 83 ? -4.813 -12.921 -13.290 1.00 89.44 83 PHE A C 1
ATOM 636 O O . PHE A 1 83 ? -4.018 -12.144 -13.825 1.00 89.44 83 PHE A O 1
ATOM 643 N N . SER A 1 84 ? -6.098 -12.606 -13.089 1.00 90.00 84 SER A N 1
ATOM 644 C CA . SER A 1 84 ? -6.699 -11.315 -13.457 1.00 90.00 84 SER A CA 1
ATOM 645 C C . SER A 1 84 ? -5.892 -10.125 -12.913 1.00 90.00 84 SER A C 1
ATOM 647 O O . SER A 1 84 ? -5.662 -10.069 -11.702 1.00 90.00 84 SER A O 1
ATOM 649 N N . PRO A 1 85 ? -5.529 -9.127 -13.741 1.00 89.81 85 PRO A N 1
ATOM 650 C CA . PRO A 1 85 ? -4.801 -7.941 -13.289 1.00 89.81 85 PRO A CA 1
ATOM 651 C C . PRO A 1 85 ? -5.455 -7.212 -12.113 1.00 89.81 85 PRO A C 1
ATOM 653 O O . PRO A 1 85 ? -4.755 -6.646 -11.284 1.00 89.81 85 PRO A O 1
ATOM 656 N N . TRP A 1 86 ? -6.778 -7.276 -11.970 1.00 87.38 86 TRP A N 1
ATOM 657 C CA . TRP A 1 86 ? -7.484 -6.691 -10.827 1.00 87.38 86 TRP A CA 1
ATOM 658 C C . TRP A 1 86 ? -7.088 -7.316 -9.486 1.00 87.38 86 TRP A C 1
ATOM 660 O O . TRP A 1 86 ? -7.027 -6.615 -8.481 1.00 87.38 86 TRP A O 1
ATOM 670 N N . LEU A 1 87 ? -6.748 -8.607 -9.461 1.00 90.19 87 LEU A N 1
ATOM 671 C CA . LEU A 1 87 ? -6.305 -9.286 -8.243 1.00 90.19 87 LEU A CA 1
ATOM 672 C C . LEU A 1 87 ? -4.921 -8.800 -7.783 1.00 90.19 87 LEU A C 1
ATOM 674 O O . LEU A 1 87 ? -4.589 -8.936 -6.607 1.00 90.19 87 LEU A O 1
ATOM 678 N N . THR A 1 88 ? -4.147 -8.153 -8.667 1.00 90.94 88 THR A N 1
ATOM 679 C CA . THR A 1 88 ? -2.870 -7.540 -8.274 1.00 90.94 88 THR A CA 1
ATOM 680 C C . THR A 1 88 ? -3.036 -6.411 -7.263 1.00 90.94 88 THR A C 1
ATOM 682 O O . THR A 1 88 ? -2.118 -6.186 -6.485 1.00 90.94 88 THR A O 1
ATOM 685 N N . LEU A 1 89 ? -4.210 -5.764 -7.196 1.00 87.06 89 LEU A N 1
ATOM 686 C CA . LEU A 1 89 ? -4.542 -4.777 -6.158 1.00 87.06 89 LEU A CA 1
ATOM 687 C C . LEU A 1 89 ? -4.530 -5.383 -4.750 1.00 87.06 89 LEU A C 1
ATOM 689 O O . LEU A 1 89 ? -4.259 -4.683 -3.781 1.00 87.06 89 LEU A O 1
ATOM 693 N N . LEU A 1 90 ? -4.827 -6.680 -4.640 1.00 90.19 90 LEU A N 1
ATOM 694 C CA . LEU A 1 90 ? -4.783 -7.410 -3.379 1.00 90.19 90 LEU A CA 1
ATOM 695 C C . LEU A 1 90 ? -3.396 -8.006 -3.137 1.00 90.19 90 LEU A C 1
ATOM 697 O O . LEU A 1 90 ? -2.846 -7.877 -2.046 1.00 90.19 90 LEU A O 1
ATOM 701 N N . THR A 1 91 ? -2.810 -8.661 -4.144 1.00 91.81 91 THR A N 1
ATOM 702 C CA . THR A 1 91 ? -1.523 -9.346 -3.955 1.00 91.81 91 THR A CA 1
ATOM 703 C C . THR A 1 91 ? -0.368 -8.373 -3.756 1.00 91.81 91 THR A C 1
ATOM 705 O O . THR A 1 91 ? 0.582 -8.714 -3.053 1.00 91.81 91 THR A O 1
ATOM 708 N N . CYS A 1 92 ? -0.454 -7.147 -4.286 1.00 90.00 92 CYS A N 1
ATOM 709 C CA . CYS A 1 92 ? 0.596 -6.149 -4.109 1.00 90.00 92 CYS A CA 1
ATOM 710 C C . CYS A 1 92 ? 0.789 -5.716 -2.653 1.00 90.00 92 CYS A C 1
ATOM 712 O O . CYS A 1 92 ? 1.894 -5.326 -2.296 1.00 90.00 92 CYS A O 1
ATOM 714 N N . VAL A 1 93 ? -0.242 -5.826 -1.808 1.00 91.44 93 VAL A N 1
ATOM 715 C CA . VAL A 1 93 ? -0.183 -5.429 -0.389 1.00 91.44 93 VAL A CA 1
ATOM 716 C C . VAL A 1 93 ? 0.791 -6.311 0.410 1.00 91.44 93 VAL A C 1
ATOM 718 O O . VAL A 1 93 ? 1.327 -5.882 1.426 1.00 91.44 93 VAL A O 1
ATOM 721 N N . PHE A 1 94 ? 1.071 -7.528 -0.069 1.00 94.19 94 PHE A N 1
ATOM 722 C CA . PHE A 1 94 ? 1.996 -8.466 0.576 1.00 94.19 94 PHE A CA 1
ATOM 723 C C . PHE A 1 94 ? 3.438 -8.360 0.055 1.00 94.19 94 PHE A C 1
ATOM 725 O O . PHE A 1 94 ? 4.357 -8.910 0.666 1.00 94.19 94 PHE A O 1
ATOM 732 N N . LEU A 1 95 ? 3.667 -7.658 -1.057 1.00 93.50 95 LEU A N 1
ATOM 733 C CA . LEU A 1 95 ? 4.988 -7.544 -1.674 1.00 93.50 95 LEU A CA 1
ATOM 734 C C . LEU A 1 95 ? 5.804 -6.427 -1.030 1.00 93.50 95 LEU A C 1
ATOM 736 O O . LEU A 1 95 ? 5.314 -5.320 -0.827 1.00 93.50 95 LEU A O 1
ATOM 740 N N . HIS A 1 96 ? 7.082 -6.696 -0.769 1.00 92.81 96 HIS A N 1
ATOM 741 C CA . HIS A 1 96 ? 7.982 -5.713 -0.167 1.00 92.81 96 HIS A CA 1
ATOM 742 C C . HIS A 1 96 ? 9.247 -5.522 -1.007 1.00 92.81 96 HIS A C 1
ATOM 744 O O . HIS A 1 96 ? 9.783 -6.465 -1.583 1.00 92.81 96 HIS A O 1
ATOM 750 N N . GLY A 1 97 ? 9.724 -4.275 -1.067 1.00 88.00 97 GLY A N 1
ATOM 751 C CA . GLY A 1 97 ? 10.909 -3.868 -1.838 1.00 88.00 97 GLY A CA 1
ATOM 752 C C . GLY A 1 97 ? 12.249 -4.068 -1.119 1.00 88.00 97 GLY A C 1
ATOM 753 O O . GLY A 1 97 ? 13.282 -3.665 -1.640 1.00 88.00 97 GLY A O 1
ATOM 754 N N . GLY A 1 98 ? 12.247 -4.641 0.088 1.00 88.62 98 GLY A N 1
ATOM 755 C CA . GLY A 1 98 ? 13.459 -4.919 0.857 1.00 88.62 98 GLY A CA 1
ATOM 756 C C . GLY A 1 98 ? 13.201 -5.098 2.353 1.00 88.62 98 GLY A C 1
ATOM 757 O O . GLY A 1 98 ? 12.111 -4.810 2.851 1.00 88.62 98 GLY A O 1
ATOM 758 N N . TRP A 1 99 ? 14.234 -5.537 3.075 1.00 90.12 99 TRP A N 1
ATOM 759 C CA . TRP A 1 99 ? 14.171 -5.851 4.508 1.00 90.12 99 TRP A CA 1
ATOM 760 C C . TRP A 1 99 ? 13.702 -4.680 5.371 1.00 90.12 99 TRP A C 1
ATOM 762 O O . TRP A 1 99 ? 12.838 -4.863 6.221 1.00 90.12 99 TRP A O 1
ATOM 772 N N . THR A 1 100 ? 14.213 -3.470 5.135 1.00 89.56 100 THR A N 1
ATOM 773 C CA . THR A 1 100 ? 13.820 -2.280 5.908 1.00 89.56 100 THR A CA 1
ATOM 774 C C . THR A 1 100 ? 12.333 -1.967 5.755 1.00 89.56 100 THR A C 1
ATOM 776 O O . THR A 1 100 ? 11.669 -1.641 6.736 1.00 89.56 100 THR A O 1
ATOM 779 N N . HIS A 1 101 ? 11.800 -2.107 4.538 1.00 87.75 101 HIS A N 1
ATOM 780 C CA . HIS A 1 101 ? 10.383 -1.880 4.268 1.00 87.75 101 HIS A CA 1
ATOM 781 C C . HIS A 1 101 ? 9.519 -2.949 4.955 1.00 87.75 101 HIS A C 1
ATOM 783 O O . HIS A 1 101 ? 8.556 -2.607 5.636 1.00 87.75 101 HIS A O 1
ATOM 789 N N . LEU A 1 102 ? 9.904 -4.227 4.852 1.00 93.56 102 LEU A N 1
ATOM 790 C CA . LEU A 1 102 ? 9.211 -5.324 5.531 1.00 93.56 102 LEU A CA 1
ATOM 791 C C . LEU A 1 102 ? 9.203 -5.142 7.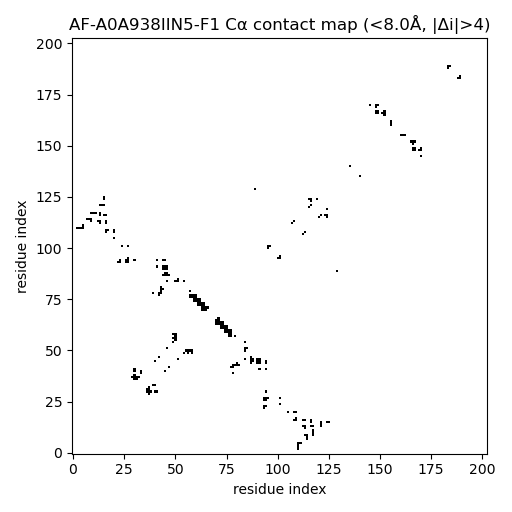048 1.00 93.56 102 LEU A C 1
ATOM 793 O O . LEU A 1 102 ? 8.140 -5.150 7.658 1.00 93.56 102 LEU A O 1
ATOM 797 N N . ILE A 1 103 ? 10.379 -4.982 7.659 1.00 93.94 103 ILE A N 1
ATOM 798 C CA . ILE A 1 103 ? 10.512 -4.889 9.116 1.00 93.94 103 ILE A CA 1
ATOM 799 C C . ILE A 1 103 ? 9.707 -3.700 9.636 1.00 93.94 103 ILE A C 1
ATOM 801 O O . ILE A 1 103 ? 9.006 -3.849 10.629 1.00 93.94 103 ILE A O 1
ATOM 805 N N . GLY A 1 104 ? 9.744 -2.556 8.944 1.00 88.31 104 GLY A N 1
ATOM 806 C CA . GLY A 1 104 ? 8.919 -1.400 9.288 1.00 88.31 104 GLY A CA 1
ATOM 807 C C . GLY A 1 104 ? 7.421 -1.719 9.284 1.00 88.31 104 GLY A C 1
ATOM 808 O O . GLY A 1 104 ? 6.734 -1.427 10.260 1.00 88.31 104 GLY A O 1
ATOM 809 N N . ASN A 1 105 ? 6.913 -2.374 8.238 1.00 91.88 105 ASN A N 1
ATOM 810 C CA . ASN A 1 105 ? 5.492 -2.722 8.150 1.00 91.88 105 ASN A CA 1
ATOM 811 C C . ASN A 1 105 ? 5.078 -3.775 9.184 1.00 91.88 105 ASN A C 1
ATOM 813 O O . ASN A 1 105 ? 4.058 -3.607 9.850 1.00 91.88 105 ASN A O 1
ATOM 817 N N . LEU A 1 106 ? 5.880 -4.829 9.371 1.00 95.19 106 LEU A N 1
ATOM 818 C CA . LEU A 1 106 ? 5.609 -5.854 10.382 1.00 95.19 106 LEU A CA 1
ATOM 819 C C . LEU A 1 106 ? 5.656 -5.273 11.798 1.00 95.19 106 LEU A C 1
ATOM 821 O O . LEU A 1 106 ? 4.848 -5.657 12.637 1.00 95.19 106 LEU A O 1
ATOM 825 N N . TRP A 1 107 ? 6.554 -4.319 12.055 1.00 90.81 107 TRP A N 1
ATOM 826 C CA . TRP A 1 107 ? 6.614 -3.583 13.316 1.00 90.81 107 TRP A CA 1
ATOM 827 C C . TRP A 1 107 ? 5.325 -2.789 13.549 1.00 90.81 107 TRP A C 1
ATOM 829 O O . TRP A 1 107 ? 4.751 -2.861 14.632 1.00 90.81 107 TRP A O 1
ATOM 839 N N . PHE A 1 108 ? 4.825 -2.067 12.542 1.00 88.94 108 PHE A N 1
ATOM 840 C CA . PHE A 1 108 ? 3.555 -1.341 12.652 1.00 88.94 108 PHE A CA 1
ATOM 841 C C . PHE A 1 108 ? 2.364 -2.276 12.893 1.00 88.94 108 PHE A C 1
ATOM 843 O O . PHE A 1 108 ? 1.555 -2.010 13.780 1.00 88.94 108 PHE A O 1
ATOM 850 N N . LEU A 1 109 ? 2.273 -3.382 12.151 1.00 92.25 109 LEU A N 1
ATOM 851 C CA . LEU A 1 109 ? 1.238 -4.397 12.365 1.00 92.25 109 LEU A CA 1
ATOM 852 C C . LEU A 1 109 ? 1.341 -5.018 13.762 1.00 92.25 109 LEU A C 1
ATOM 854 O O . LEU A 1 109 ? 0.331 -5.218 14.427 1.00 92.25 109 LEU A O 1
ATOM 858 N N . HIS A 1 110 ? 2.554 -5.265 14.253 1.00 91.06 110 HIS A N 1
ATOM 859 C CA . HIS A 1 110 ? 2.760 -5.819 15.585 1.00 91.06 110 HIS A CA 1
ATOM 860 C C . HIS A 1 110 ? 2.349 -4.855 16.703 1.00 91.06 110 HIS A C 1
ATOM 862 O O . HIS A 1 110 ? 1.767 -5.302 17.683 1.00 91.06 110 HIS A O 1
ATOM 868 N N . ILE A 1 111 ? 2.638 -3.558 16.559 1.00 87.00 111 ILE A N 1
ATOM 869 C CA . ILE A 1 111 ? 2.360 -2.561 17.602 1.00 87.00 111 ILE A CA 1
ATOM 870 C C . ILE A 1 111 ? 0.930 -2.052 17.580 1.00 87.00 111 ILE A C 1
ATOM 872 O O . ILE A 1 111 ? 0.432 -1.662 18.618 1.00 87.00 111 ILE A O 1
ATOM 876 N N . PHE A 1 112 ? 0.290 -1.961 16.419 1.00 88.25 112 PHE A N 1
ATOM 877 C CA . PHE A 1 112 ? -1.034 -1.340 16.332 1.00 88.25 112 PHE A CA 1
ATOM 878 C C . PHE A 1 112 ? -2.118 -2.304 15.865 1.00 88.25 112 PHE A C 1
ATOM 880 O O . PHE A 1 112 ? -3.300 -2.031 16.063 1.00 88.25 112 PHE A O 1
ATOM 887 N N . GLY A 1 113 ? -1.748 -3.403 15.206 1.00 89.88 113 GLY A N 1
ATOM 888 C CA . GLY A 1 113 ? -2.707 -4.297 14.568 1.00 89.88 113 GLY A CA 1
ATOM 889 C C . GLY A 1 113 ? -3.626 -4.993 15.564 1.00 89.88 113 GLY A C 1
ATOM 890 O O . GLY A 1 113 ? -4.817 -5.105 15.295 1.00 89.88 113 GLY A O 1
ATOM 891 N N . ASP A 1 114 ? -3.118 -5.372 16.735 1.00 92.06 114 ASP A N 1
ATOM 892 C CA . ASP A 1 114 ? -3.912 -5.997 17.796 1.00 92.06 114 ASP A CA 1
ATOM 893 C C . ASP A 1 114 ? -4.994 -5.058 18.350 1.00 92.06 114 ASP A C 1
ATOM 895 O O . ASP A 1 114 ? -6.164 -5.425 18.445 1.00 92.06 114 ASP A O 1
ATOM 899 N N . ASN A 1 115 ? -4.636 -3.803 18.598 1.00 89.69 115 ASN A N 1
ATOM 900 C CA . ASN A 1 115 ? -5.532 -2.755 19.069 1.00 89.69 115 ASN A CA 1
ATOM 901 C C . ASN A 1 115 ? -6.628 -2.366 18.078 1.00 89.69 115 ASN A C 1
ATOM 903 O O . ASN A 1 115 ? -7.699 -1.889 18.479 1.00 89.69 115 ASN A O 1
ATOM 907 N N . VAL A 1 116 ? -6.344 -2.479 16.782 1.00 89.81 116 VAL A N 1
ATOM 908 C CA . VAL A 1 116 ? -7.328 -2.224 15.729 1.00 89.81 116 VAL A CA 1
ATOM 909 C C . VAL A 1 116 ? -8.227 -3.448 15.558 1.00 89.81 116 VAL A C 1
ATOM 911 O O . VAL A 1 116 ? -9.445 -3.285 15.471 1.00 89.81 116 VAL A O 1
ATOM 914 N N . GLU A 1 117 ? -7.662 -4.658 15.578 1.00 94.19 117 GLU A N 1
ATOM 915 C CA . GLU A 1 117 ? -8.418 -5.911 15.496 1.00 94.19 117 GLU A CA 1
ATOM 916 C C . GLU A 1 117 ? -9.398 -6.076 16.653 1.00 94.19 117 GLU A C 1
ATOM 918 O O . GLU A 1 117 ? -10.560 -6.405 16.428 1.00 94.19 117 GLU A O 1
ATOM 923 N N . ASP A 1 118 ? -8.993 -5.726 17.866 1.00 92.25 118 ASP A N 1
ATOM 924 C CA . ASP A 1 118 ? -9.876 -5.746 19.027 1.00 92.25 118 ASP A CA 1
ATOM 925 C C . ASP A 1 118 ? -11.035 -4.751 18.946 1.00 92.25 118 ASP A C 1
ATOM 927 O O . ASP A 1 118 ? -12.113 -4.998 19.487 1.00 92.25 118 ASP A O 1
ATOM 931 N N . ARG A 1 119 ? -10.826 -3.601 18.293 1.00 90.31 119 ARG A N 1
ATOM 932 C CA . ARG A 1 119 ? -11.865 -2.572 18.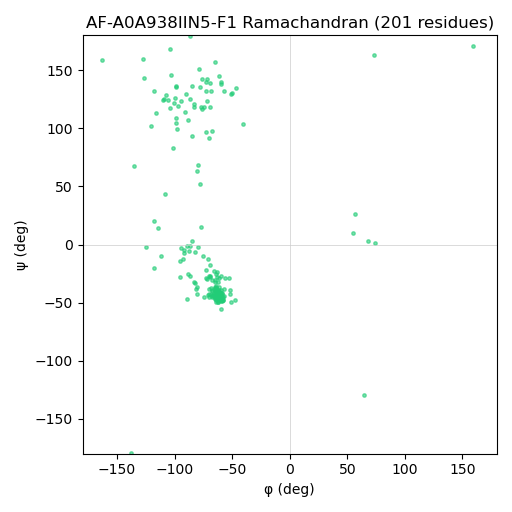150 1.00 90.31 119 ARG A CA 1
ATOM 933 C C . ARG A 1 119 ? -12.833 -2.868 17.013 1.00 90.31 119 ARG A C 1
ATOM 935 O O . ARG A 1 119 ? -14.016 -2.565 17.142 1.00 90.31 119 ARG A O 1
ATOM 942 N N . LEU A 1 120 ? -12.333 -3.395 15.897 1.00 90.38 120 LEU A N 1
ATOM 943 C CA . LEU A 1 120 ? -13.125 -3.649 14.689 1.00 90.38 120 LEU A CA 1
ATOM 944 C C . LEU A 1 120 ? -13.656 -5.089 14.610 1.00 90.38 120 LEU A C 1
ATOM 946 O O . LEU A 1 120 ? -14.534 -5.375 13.794 1.00 90.38 120 LEU A O 1
ATOM 950 N N . GLY A 1 121 ? -13.127 -5.992 15.436 1.00 93.62 121 GLY A N 1
ATOM 951 C CA . GLY A 1 121 ? -13.290 -7.435 15.302 1.00 93.62 121 GLY A CA 1
ATOM 952 C C . GLY A 1 121 ? -12.477 -8.009 14.135 1.00 93.62 121 GLY A C 1
ATOM 953 O O . GLY A 1 121 ? -12.083 -7.295 13.211 1.00 93.62 121 GLY A O 1
ATOM 954 N N . HIS A 1 122 ? -12.283 -9.331 14.133 1.00 95.62 122 HIS A N 1
ATOM 955 C CA . HIS A 1 122 ? -11.490 -10.054 13.127 1.00 95.62 122 HIS A CA 1
ATOM 956 C C . HIS A 1 122 ? -11.883 -9.713 11.675 1.00 95.62 122 HIS A C 1
ATOM 958 O O . HIS A 1 122 ? -11.033 -9.370 10.853 1.00 95.62 122 HIS A O 1
ATOM 964 N N . LEU A 1 123 ? -13.184 -9.767 11.355 1.00 94.06 123 LEU A N 1
ATOM 965 C CA . LEU A 1 123 ? -13.681 -9.478 10.004 1.00 94.06 123 LEU A CA 1
ATOM 966 C C . LEU A 1 123 ? -13.548 -7.992 9.650 1.00 94.06 123 LEU A C 1
ATOM 968 O O . LEU A 1 123 ? -13.145 -7.667 8.535 1.00 94.06 123 LEU A O 1
ATOM 972 N N . GLY A 1 124 ? -13.868 -7.094 10.586 1.00 91.56 124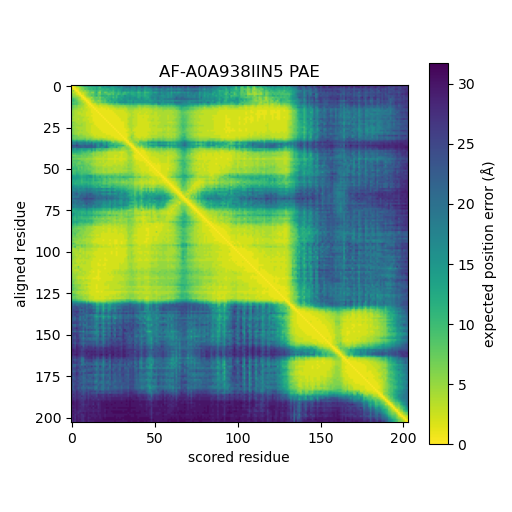 GLY A N 1
ATOM 973 C CA . GLY A 1 124 ? -13.754 -5.653 10.367 1.00 91.56 124 GLY A CA 1
ATOM 974 C C . GLY A 1 124 ? -12.309 -5.236 10.110 1.00 91.56 124 GLY A C 1
ATOM 975 O O . GLY A 1 124 ? -12.048 -4.451 9.204 1.00 91.56 124 GLY A O 1
ATOM 976 N N . TYR A 1 125 ? -11.365 -5.829 10.840 1.00 93.25 125 TYR A N 1
ATOM 977 C CA . TYR A 1 125 ? -9.938 -5.617 10.640 1.00 93.25 125 TYR A CA 1
ATOM 978 C C . TYR A 1 125 ? -9.430 -6.165 9.305 1.00 93.25 125 TYR A C 1
ATOM 980 O O . TYR A 1 125 ? -8.718 -5.458 8.596 1.00 93.25 125 TYR A O 1
ATOM 988 N N . LEU A 1 126 ? -9.846 -7.374 8.909 1.00 92.38 126 LEU A N 1
ATOM 989 C CA . LEU A 1 126 ? -9.491 -7.929 7.600 1.00 92.38 126 LEU A CA 1
ATOM 990 C C . LEU A 1 126 ? -9.994 -7.040 6.453 1.00 92.38 126 LEU A C 1
ATOM 992 O O . LEU A 1 126 ? -9.250 -6.742 5.520 1.00 92.38 126 LEU A O 1
ATOM 996 N N . LEU A 1 127 ? -11.250 -6.592 6.528 1.00 90.81 127 LEU A N 1
ATOM 997 C CA . LEU A 1 127 ? -11.822 -5.690 5.530 1.00 90.81 127 LEU A CA 1
ATOM 998 C C . LEU A 1 127 ? -11.119 -4.333 5.531 1.00 90.81 127 LEU A C 1
ATOM 1000 O O . LEU A 1 127 ? -10.846 -3.808 4.459 1.00 90.81 127 LEU A O 1
ATOM 1004 N N . PHE A 1 128 ? -10.777 -3.795 6.702 1.00 87.62 128 PHE A N 1
ATOM 1005 C CA . PHE A 1 128 ? -10.001 -2.561 6.827 1.00 87.62 128 PHE A CA 1
ATOM 1006 C C . PHE A 1 128 ? -8.605 -2.686 6.198 1.00 87.62 128 PHE A C 1
ATOM 1008 O O . PHE A 1 128 ? -8.158 -1.775 5.506 1.00 87.62 128 PHE A O 1
ATOM 1015 N N . PHE A 1 129 ? -7.937 -3.826 6.380 1.00 88.19 129 PHE A N 1
ATOM 1016 C CA . PHE A 1 129 ? -6.631 -4.096 5.778 1.00 88.19 129 PHE A CA 1
ATOM 1017 C C . PHE A 1 129 ? -6.695 -4.146 4.241 1.00 88.19 129 PHE A C 1
ATOM 1019 O O . PHE A 1 129 ? -5.814 -3.620 3.558 1.00 88.19 129 PHE A O 1
ATOM 1026 N N . VAL A 1 130 ? -7.747 -4.758 3.684 1.00 84.88 130 VAL A N 1
ATOM 1027 C CA . VAL A 1 130 ? -7.924 -4.917 2.229 1.00 84.88 130 VAL A CA 1
ATOM 1028 C C . VAL A 1 130 ? -8.486 -3.652 1.568 1.00 84.88 130 VAL A C 1
ATOM 1030 O O . VAL A 1 130 ? -8.101 -3.306 0.453 1.00 84.88 130 VAL A O 1
ATOM 1033 N N . ILE A 1 131 ? -9.392 -2.945 2.240 1.00 79.88 131 ILE A N 1
ATOM 1034 C CA . ILE A 1 131 ? -10.087 -1.761 1.729 1.00 79.88 131 ILE A CA 1
ATOM 1035 C C . ILE A 1 131 ? -9.421 -0.522 2.335 1.00 79.88 131 ILE A C 1
ATOM 1037 O O . ILE A 1 131 ? -9.885 0.050 3.318 1.00 79.88 131 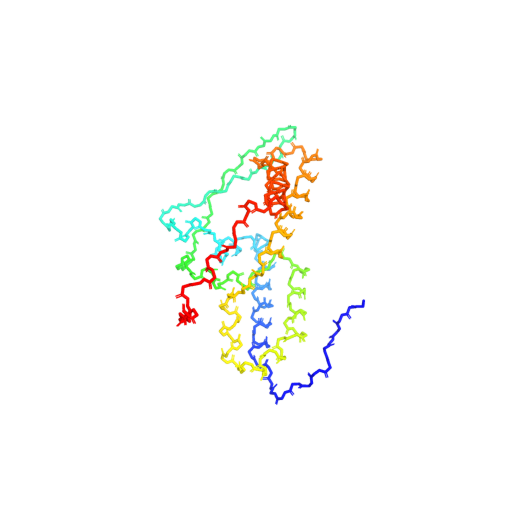ILE A O 1
ATOM 1041 N N . GLN A 1 132 ? -8.319 -0.088 1.724 1.00 67.31 132 GLN A N 1
ATOM 1042 C CA . GLN A 1 132 ? -7.521 1.062 2.175 1.00 67.31 132 GLN A CA 1
ATOM 1043 C C . GLN A 1 132 ? -8.157 2.412 1.794 1.00 67.31 132 GLN A C 1
ATOM 1045 O O . GLN A 1 132 ? -7.520 3.274 1.188 1.00 67.31 132 GLN A O 1
ATOM 1050 N N . VAL A 1 133 ? -9.435 2.624 2.118 1.00 55.12 133 VAL A N 1
ATOM 1051 C CA . VAL A 1 133 ? -10.074 3.933 1.923 1.00 55.12 133 VAL A CA 1
ATOM 1052 C C . VAL A 1 133 ? -9.774 4.798 3.140 1.00 55.12 133 VAL A C 1
ATOM 1054 O O . VAL A 1 133 ? -10.483 4.767 4.142 1.00 55.12 133 VAL A O 1
ATOM 1057 N N . ILE A 1 134 ? -8.704 5.584 3.046 1.00 59.25 134 ILE A N 1
ATOM 1058 C CA . ILE A 1 134 ? -8.381 6.607 4.040 1.00 59.25 134 ILE A CA 1
ATOM 1059 C C . ILE A 1 134 ? -8.820 7.957 3.482 1.00 59.25 134 ILE A C 1
ATOM 1061 O O . ILE A 1 134 ? -8.372 8.388 2.419 1.00 59.25 134 ILE A O 1
ATOM 1065 N N . VAL A 1 135 ? -9.695 8.646 4.213 1.00 60.19 135 VAL 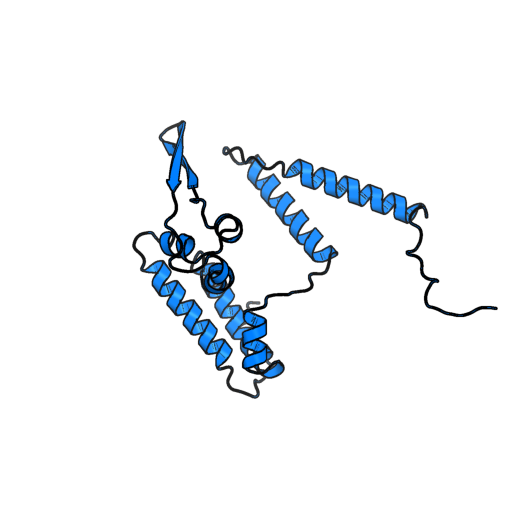A N 1
ATOM 1066 C CA . VAL A 1 135 ? -10.031 10.042 3.921 1.00 60.19 135 VAL A CA 1
ATOM 1067 C C . VAL A 1 135 ? -8.830 10.891 4.320 1.00 60.19 135 VAL A C 1
ATOM 1069 O O . VAL A 1 135 ? -8.635 11.202 5.493 1.00 60.19 135 VAL A O 1
ATOM 1072 N N . LEU A 1 136 ? -7.989 11.225 3.345 1.00 67.75 136 LEU A N 1
ATOM 1073 C CA . LEU A 1 136 ? -6.804 12.035 3.579 1.00 67.75 136 LEU A CA 1
ATOM 1074 C C . LEU A 1 136 ? -7.192 13.524 3.575 1.00 67.75 136 LEU A C 1
ATOM 1076 O O . LEU A 1 136 ? -7.711 14.009 2.565 1.00 67.75 136 LEU A O 1
ATOM 1080 N N . PRO A 1 137 ? -6.956 14.279 4.666 1.00 81.62 137 PRO A N 1
ATOM 1081 C CA . PRO A 1 137 ? -7.234 15.709 4.685 1.00 81.62 137 PRO A CA 1
ATOM 1082 C C . PRO A 1 137 ? -6.476 16.422 3.564 1.00 81.62 137 PRO A C 1
ATOM 1084 O O . PRO A 1 137 ? -5.266 16.237 3.417 1.00 81.62 137 PRO A O 1
ATOM 1087 N N . ALA A 1 138 ? -7.169 17.272 2.801 1.00 82.88 138 ALA A N 1
ATOM 1088 C CA . ALA A 1 138 ? -6.576 17.975 1.663 1.00 82.88 138 ALA A CA 1
ATOM 1089 C C . ALA A 1 138 ? -5.268 18.721 2.012 1.00 82.88 138 ALA A C 1
ATOM 1091 O O . ALA A 1 138 ? -4.309 18.575 1.258 1.00 82.88 138 ALA A O 1
ATOM 1092 N N . PRO A 1 139 ? -5.137 19.428 3.158 1.00 89.81 139 PRO A N 1
ATOM 1093 C CA . PRO A 1 139 ? -3.870 20.073 3.512 1.00 89.81 139 PRO A CA 1
ATOM 1094 C C . PRO A 1 139 ? -2.711 19.086 3.694 1.00 89.81 139 PRO A C 1
ATOM 1096 O O . PRO A 1 139 ? -1.585 19.385 3.308 1.00 89.81 139 PRO A O 1
ATOM 1099 N N . LEU A 1 140 ? -2.984 17.898 4.246 1.00 85.25 140 LEU A N 1
ATOM 1100 C CA . LEU A 1 140 ? -1.974 16.864 4.463 1.00 85.25 140 LEU A CA 1
ATOM 1101 C C . LEU A 1 140 ? -1.516 16.258 3.133 1.00 85.25 140 LEU A C 1
ATOM 1103 O O . LEU A 1 140 ? -0.317 16.145 2.897 1.00 85.25 140 LEU A O 1
ATOM 1107 N N . PHE A 1 141 ? -2.458 15.935 2.242 1.00 83.19 141 PHE A N 1
ATOM 1108 C CA . PHE A 1 141 ? -2.135 15.458 0.896 1.00 83.19 141 PHE A CA 1
ATOM 1109 C C . PHE A 1 141 ? -1.301 16.480 0.116 1.00 83.19 141 PHE A C 1
ATOM 1111 O O . PHE A 1 141 ? -0.261 16.132 -0.438 1.00 83.19 141 PHE A O 1
ATOM 1118 N N . LEU A 1 142 ? -1.723 17.750 0.118 1.00 91.38 142 LEU A N 1
ATOM 1119 C CA . LEU A 1 142 ? -1.017 18.828 -0.576 1.00 91.38 142 LEU A CA 1
ATOM 1120 C C . LEU A 1 142 ? 0.376 19.076 0.020 1.00 91.38 142 LEU A C 1
ATOM 1122 O O . LEU A 1 142 ? 1.320 19.299 -0.732 1.00 91.38 142 LEU A O 1
ATOM 1126 N N . GLY A 1 143 ? 0.527 18.980 1.345 1.00 93.19 143 GLY A N 1
ATOM 1127 C CA . GLY A 1 143 ? 1.824 19.088 2.016 1.00 93.19 143 GLY A CA 1
ATOM 1128 C C . GLY A 1 143 ? 2.782 17.952 1.647 1.00 93.19 143 GLY A C 1
ATOM 1129 O O . GLY A 1 143 ? 3.930 18.211 1.290 1.00 93.19 143 GLY A O 1
ATOM 1130 N N . ILE A 1 144 ? 2.305 16.702 1.667 1.00 89.94 144 ILE A N 1
ATOM 1131 C CA . ILE A 1 144 ? 3.089 15.525 1.253 1.00 89.94 144 ILE A CA 1
ATOM 1132 C C . ILE A 1 144 ? 3.480 15.634 -0.225 1.00 89.94 144 ILE A C 1
ATOM 1134 O O . ILE A 1 144 ? 4.643 15.431 -0.572 1.00 89.94 144 ILE A O 1
ATOM 1138 N N . TRP A 1 145 ? 2.531 15.997 -1.091 1.00 92.56 145 TRP A N 1
ATOM 1139 C CA . TRP A 1 145 ? 2.774 16.185 -2.520 1.00 92.56 145 TRP A CA 1
ATOM 1140 C C . TRP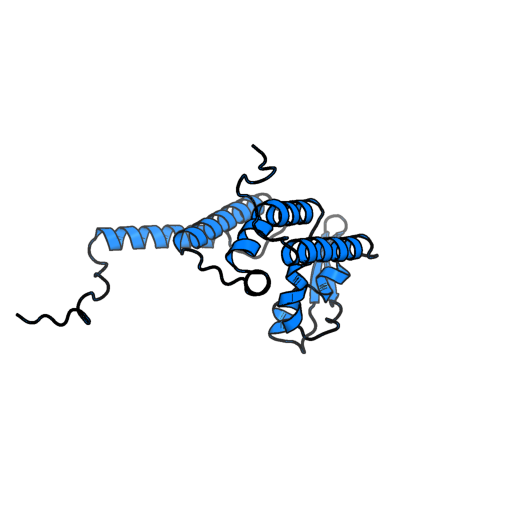 A 1 145 ? 3.820 17.277 -2.780 1.00 92.56 145 TRP A C 1
ATOM 1142 O O . TRP A 1 145 ? 4.748 17.062 -3.558 1.00 92.56 145 TRP A O 1
ATOM 1152 N N . PHE A 1 146 ? 3.720 18.420 -2.094 1.00 95.81 146 PHE A N 1
ATOM 1153 C CA . PHE A 1 146 ? 4.674 19.521 -2.234 1.00 95.81 146 PHE A CA 1
ATOM 1154 C C . PHE A 1 146 ? 6.081 19.105 -1.794 1.00 95.81 146 PHE A C 1
ATOM 1156 O O . PHE A 1 146 ? 7.054 19.356 -2.505 1.00 95.81 146 PHE A O 1
ATOM 1163 N N . LEU A 1 147 ? 6.190 18.424 -0.649 1.00 95.25 147 LEU A N 1
ATOM 1164 C CA . LEU A 1 147 ? 7.466 17.931 -0.137 1.00 95.25 147 LEU A CA 1
ATOM 1165 C C . LEU A 1 147 ? 8.104 16.918 -1.094 1.00 95.25 147 LEU A C 1
ATOM 1167 O O . LEU A 1 147 ? 9.304 16.987 -1.346 1.00 95.25 147 LEU A O 1
ATOM 1171 N N . PHE A 1 148 ? 7.309 16.014 -1.667 1.00 93.00 148 PHE A N 1
ATOM 1172 C CA . PHE A 1 148 ? 7.786 15.065 -2.669 1.00 93.00 148 PHE A CA 1
ATOM 1173 C C . PHE A 1 148 ? 8.318 15.775 -3.920 1.00 93.00 148 PHE A C 1
ATOM 1175 O O . PHE A 1 148 ? 9.434 15.490 -4.343 1.00 93.00 148 PHE A O 1
ATOM 1182 N N . GLN A 1 149 ? 7.574 16.742 -4.469 1.00 92.31 149 GLN A N 1
ATOM 1183 C CA . GLN A 1 149 ? 8.017 17.542 -5.620 1.00 92.31 149 GLN A CA 1
ATOM 1184 C C . GLN A 1 149 ? 9.327 18.285 -5.323 1.00 92.31 149 GLN A C 1
ATOM 1186 O O . GLN A 1 149 ? 10.231 18.300 -6.156 1.00 92.31 149 GLN A O 1
ATOM 1191 N N . PHE A 1 150 ? 9.453 18.864 -4.126 1.00 93.81 150 PHE A N 1
ATOM 1192 C CA . PHE A 1 150 ? 10.656 19.570 -3.685 1.00 93.81 150 PHE A CA 1
ATOM 1193 C C . PHE A 1 150 ? 11.867 18.642 -3.553 1.00 93.81 150 PHE A C 1
ATOM 1195 O O . PHE A 1 150 ? 12.948 18.962 -4.052 1.00 93.81 150 PHE A O 1
ATOM 1202 N N . LEU A 1 151 ? 11.690 17.475 -2.929 1.00 92.88 151 LEU A N 1
ATOM 1203 C CA . LEU A 1 151 ? 12.751 16.480 -2.779 1.00 92.88 151 LEU A CA 1
ATOM 1204 C C . LEU A 1 151 ? 13.193 15.927 -4.138 1.00 92.88 151 LEU A C 1
ATOM 1206 O O . LEU A 1 151 ? 14.385 15.956 -4.433 1.00 92.88 151 LEU A O 1
ATOM 1210 N N . GLN A 1 152 ? 12.255 15.494 -4.988 1.00 88.88 152 GLN A N 1
ATOM 1211 C CA . GLN A 1 152 ? 12.569 14.969 -6.323 1.00 88.88 152 GLN A CA 1
ATOM 1212 C C . GLN A 1 152 ? 13.191 16.042 -7.225 1.00 88.88 152 GLN A C 1
ATOM 1214 O O . GLN A 1 152 ? 14.193 15.788 -7.887 1.00 88.88 152 GLN A O 1
ATOM 1219 N N . GLY A 1 153 ? 12.685 17.278 -7.180 1.00 88.50 153 GLY A N 1
ATOM 1220 C CA . GLY A 1 153 ? 13.287 18.402 -7.893 1.00 88.50 153 GLY A CA 1
ATOM 1221 C C . GLY A 1 153 ? 14.716 18.690 -7.431 1.00 88.50 153 GLY A C 1
ATOM 1222 O O . GLY A 1 153 ? 15.598 18.861 -8.268 1.00 88.50 153 GLY A O 1
ATOM 1223 N N . THR A 1 154 ? 14.982 18.661 -6.125 1.00 90.00 154 THR A N 1
ATOM 1224 C CA . THR A 1 154 ? 16.335 18.863 -5.574 1.00 90.00 154 THR A CA 1
ATOM 1225 C C . THR A 1 154 ? 17.289 17.738 -5.980 1.00 90.00 154 THR A C 1
ATOM 1227 O O . THR A 1 154 ? 18.407 18.011 -6.412 1.00 90.00 154 THR A O 1
ATOM 1230 N N . ILE A 1 155 ? 16.840 16.482 -5.907 1.00 86.19 155 ILE A N 1
ATOM 1231 C CA . ILE A 1 155 ? 17.615 15.311 -6.346 1.00 86.19 155 ILE A CA 1
ATOM 1232 C C . ILE A 1 155 ? 17.913 15.392 -7.852 1.00 86.19 155 ILE A C 1
ATOM 1234 O O . ILE A 1 155 ? 19.042 15.132 -8.269 1.00 86.19 155 ILE A O 1
ATOM 1238 N N . SER A 1 156 ? 16.943 15.831 -8.664 1.00 83.38 156 SER A N 1
ATOM 1239 C CA . SER A 1 156 ? 17.097 15.950 -10.119 1.00 83.38 156 SER A CA 1
ATOM 1240 C C . SER A 1 156 ? 18.163 16.965 -10.550 1.00 83.38 156 SER A C 1
ATOM 1242 O O . SER A 1 156 ? 18.789 16.774 -11.585 1.00 83.38 156 SER A O 1
ATOM 1244 N N . VAL A 1 157 ? 18.430 18.007 -9.749 1.00 82.31 157 VAL A N 1
ATOM 1245 C CA . VAL A 1 157 ? 19.440 19.041 -10.064 1.00 82.31 157 VAL A CA 1
ATOM 1246 C C . VAL A 1 157 ? 20.867 18.483 -9.989 1.00 82.31 157 VAL A C 1
ATOM 1248 O O . VAL A 1 157 ? 21.749 18.961 -10.696 1.00 82.31 157 VAL A O 1
ATOM 1251 N N . GLY A 1 158 ? 21.094 17.457 -9.162 1.00 71.62 158 GLY A N 1
ATOM 1252 C CA . GLY A 1 158 ? 22.377 16.752 -9.055 1.00 71.62 158 GLY A CA 1
ATOM 1253 C C . GLY A 1 158 ? 22.481 15.494 -9.923 1.00 71.62 158 GLY A C 1
ATOM 1254 O O . GLY A 1 158 ? 23.527 14.847 -9.931 1.00 71.62 158 GLY A O 1
ATOM 1255 N N . SER A 1 159 ? 21.412 15.123 -10.630 1.00 71.50 159 SER A N 1
ATOM 1256 C CA . SER A 1 159 ? 21.361 13.907 -11.438 1.00 71.50 159 SER A CA 1
ATOM 1257 C C . SER A 1 159 ? 21.824 14.172 -12.870 1.00 71.50 159 SER A C 1
ATOM 1259 O O . SER A 1 159 ? 21.324 15.062 -13.552 1.00 71.50 159 SER A O 1
ATOM 1261 N N . VAL A 1 160 ? 22.749 13.346 -13.364 1.00 64.88 160 VAL A N 1
ATOM 1262 C CA . VAL A 1 160 ? 23.163 13.328 -14.783 1.00 64.88 160 VAL A CA 1
ATOM 1263 C C . VAL A 1 160 ? 22.114 12.653 -15.680 1.00 64.88 160 VAL A C 1
ATOM 1265 O O . VAL A 1 160 ? 22.204 12.705 -16.907 1.00 64.88 160 VAL A O 1
ATOM 1268 N N . VAL A 1 161 ? 21.107 12.013 -15.076 1.00 59.38 161 VAL A N 1
ATOM 1269 C CA . VAL A 1 161 ? 19.982 11.395 -15.775 1.00 59.38 161 VAL A CA 1
ATOM 1270 C C . VAL A 1 161 ? 18.870 12.430 -15.899 1.00 59.38 161 VAL A C 1
ATOM 1272 O O . VAL A 1 161 ? 18.268 12.837 -14.910 1.00 59.38 161 VAL A O 1
ATOM 1275 N N . THR A 1 162 ? 18.571 12.837 -17.131 1.00 57.94 162 THR A N 1
ATOM 1276 C CA . THR A 1 162 ? 17.429 13.704 -17.438 1.00 57.94 162 THR A CA 1
ATOM 1277 C C . THR A 1 162 ? 16.123 12.948 -17.190 1.00 57.94 162 THR A C 1
ATOM 1279 O O . THR A 1 162 ? 15.663 12.149 -18.013 1.00 57.94 162 THR A O 1
ATOM 1282 N N . GLU A 1 163 ? 15.533 13.176 -16.019 1.00 60.91 163 GLU A N 1
ATOM 1283 C CA . GLU A 1 163 ? 14.166 12.766 -15.713 1.00 60.91 163 GLU A CA 1
ATOM 1284 C C . GLU A 1 163 ? 13.178 13.669 -16.465 1.00 60.91 163 GLU A C 1
ATOM 1286 O O . GLU A 1 163 ? 13.306 14.890 -16.472 1.00 60.91 163 GLU A O 1
ATOM 1291 N N . GLY A 1 164 ? 12.185 13.074 -17.131 1.00 69.75 164 GLY A N 1
ATOM 1292 C CA . GLY A 1 164 ? 11.228 13.790 -17.987 1.00 69.75 164 GLY A CA 1
ATOM 1293 C C . GLY A 1 164 ? 10.127 14.552 -17.239 1.00 69.75 164 GLY A C 1
ATOM 1294 O O . GLY A 1 164 ? 9.118 14.898 -17.847 1.00 69.75 164 GLY A O 1
ATOM 1295 N N . VAL A 1 165 ? 10.271 14.770 -15.930 1.00 76.94 165 VAL A N 1
ATOM 1296 C CA . VAL A 1 165 ? 9.245 15.385 -15.079 1.00 76.94 165 VAL A CA 1
ATOM 1297 C C . VAL A 1 165 ? 9.704 16.777 -14.648 1.00 76.94 165 VAL A C 1
ATOM 1299 O O . VAL A 1 165 ? 10.764 16.946 -14.056 1.00 76.94 165 VAL A O 1
ATOM 1302 N N . ALA A 1 166 ? 8.890 17.795 -14.930 1.00 87.88 166 ALA A N 1
ATOM 1303 C CA . ALA A 1 166 ? 9.200 19.195 -14.635 1.00 87.88 166 ALA A CA 1
ATOM 1304 C C . ALA A 1 166 ? 8.918 19.560 -13.162 1.00 87.88 166 ALA A C 1
ATOM 1306 O O . ALA A 1 166 ? 8.065 20.399 -12.868 1.00 87.88 166 ALA A O 1
ATOM 1307 N N . TRP A 1 167 ? 9.629 18.926 -12.225 1.00 89.69 167 TRP A N 1
ATOM 1308 C CA . TRP A 1 167 ? 9.449 19.064 -10.770 1.00 89.69 167 TRP A CA 1
ATOM 1309 C C . TRP A 1 167 ? 9.352 20.534 -10.302 1.00 89.69 167 TRP A C 1
ATOM 1311 O O . TRP A 1 167 ? 8.406 20.919 -9.615 1.00 89.69 167 TRP A O 1
ATOM 1321 N N . TRP A 1 168 ? 10.270 21.395 -10.758 1.00 91.81 168 TRP A N 1
ATOM 1322 C CA . TRP A 1 168 ? 10.306 22.818 -10.388 1.00 91.81 168 TRP A CA 1
ATOM 1323 C C . TRP A 1 168 ? 9.128 23.640 -10.927 1.00 91.81 168 TRP A C 1
ATOM 1325 O O . TRP A 1 168 ? 8.689 24.585 -10.270 1.00 91.81 168 TRP A O 1
ATOM 1335 N N . ALA A 1 169 ? 8.569 23.265 -12.081 1.00 93.19 169 ALA A N 1
ATOM 1336 C CA . ALA A 1 169 ? 7.386 23.926 -12.629 1.00 93.19 169 ALA A CA 1
ATOM 1337 C C . ALA A 1 169 ? 6.136 23.623 -11.786 1.00 93.19 169 ALA A C 1
ATOM 1339 O O . ALA A 1 169 ? 5.331 24.521 -11.538 1.00 93.19 169 ALA A O 1
ATOM 1340 N N . HIS A 1 170 ? 6.003 22.392 -11.280 1.00 93.75 170 HIS A N 1
ATOM 1341 C CA . HIS A 1 170 ? 4.913 22.021 -10.374 1.00 93.75 170 HIS A CA 1
ATOM 1342 C C . HIS A 1 170 ? 4.967 22.807 -9.057 1.00 93.75 170 HIS A C 1
ATOM 1344 O O . HIS A 1 170 ? 3.937 23.307 -8.603 1.00 93.75 170 HIS A O 1
ATOM 1350 N N . ILE A 1 171 ? 6.160 22.971 -8.474 1.00 95.44 171 ILE A N 1
ATOM 1351 C CA . ILE A 1 171 ? 6.364 23.778 -7.258 1.00 95.44 171 ILE A CA 1
ATOM 1352 C C . ILE A 1 171 ? 5.996 25.240 -7.523 1.00 95.44 171 ILE A C 1
ATOM 1354 O O . ILE A 1 171 ? 5.224 25.826 -6.765 1.00 95.44 171 ILE A O 1
ATOM 1358 N N . GLY A 1 172 ? 6.5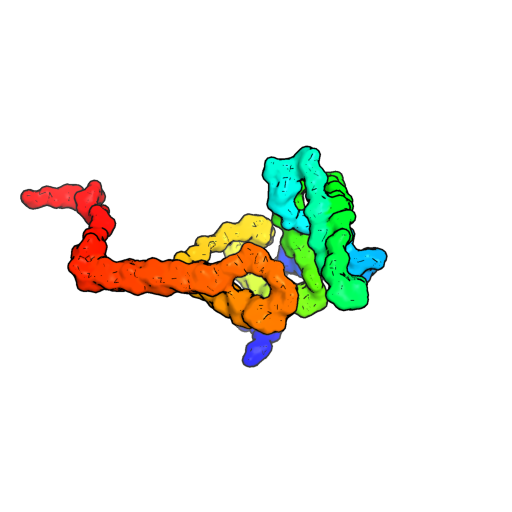06 25.819 -8.616 1.00 95.06 172 GLY A N 1
ATOM 1359 C CA . GLY A 1 172 ? 6.221 27.204 -8.990 1.00 95.06 172 GLY A CA 1
ATOM 1360 C C . GLY A 1 172 ? 4.728 27.461 -9.203 1.00 95.06 172 GLY A C 1
ATOM 1361 O O . GLY A 1 172 ? 4.183 28.417 -8.653 1.00 95.06 172 GLY A O 1
ATOM 1362 N N . GLY A 1 173 ? 4.044 26.569 -9.927 1.00 95.00 173 GLY A N 1
ATOM 1363 C CA . GLY A 1 173 ? 2.597 26.644 -10.139 1.00 95.00 173 GLY A CA 1
ATOM 1364 C C . GLY A 1 173 ? 1.793 26.516 -8.842 1.00 95.00 173 GLY A C 1
ATOM 1365 O O . GLY A 1 173 ? 0.839 27.265 -8.638 1.00 95.00 173 GLY A O 1
ATOM 1366 N N . PHE A 1 174 ? 2.203 25.626 -7.934 1.00 95.19 174 PHE A N 1
ATOM 1367 C CA . PHE A 1 174 ? 1.559 25.465 -6.630 1.00 95.19 174 PHE A CA 1
ATOM 1368 C C . PHE A 1 174 ? 1.698 26.719 -5.760 1.00 95.19 174 PHE A C 1
ATOM 1370 O O . PHE A 1 174 ? 0.701 27.203 -5.225 1.00 95.19 174 PHE A O 1
ATOM 1377 N N . VAL A 1 175 ? 2.908 27.278 -5.645 1.00 96.19 175 VAL A N 1
ATOM 1378 C CA . VAL A 1 175 ? 3.155 28.496 -4.854 1.00 96.19 175 VAL A CA 1
ATOM 1379 C C . VAL A 1 175 ? 2.395 29.683 -5.439 1.00 96.19 175 VAL A C 1
ATOM 1381 O O . VAL A 1 175 ? 1.727 30.401 -4.698 1.00 96.19 175 VAL A O 1
ATOM 1384 N N . ALA A 1 176 ? 2.433 29.864 -6.762 1.00 96.19 176 ALA A N 1
ATOM 1385 C CA . ALA A 1 176 ? 1.679 30.919 -7.432 1.00 96.19 176 ALA A CA 1
ATOM 1386 C C . ALA A 1 176 ? 0.168 30.776 -7.185 1.00 96.19 176 ALA A C 1
ATOM 1388 O O . ALA A 1 176 ? -0.488 31.745 -6.808 1.00 96.19 176 ALA A O 1
ATOM 1389 N N . GLY A 1 177 ? -0.377 29.563 -7.317 1.00 91.56 177 GLY A N 1
ATOM 1390 C CA . GLY A 1 177 ? -1.782 29.277 -7.028 1.00 91.56 177 GLY A CA 1
ATOM 1391 C C . GLY A 1 177 ? -2.162 29.543 -5.569 1.00 91.56 177 GLY A C 1
ATOM 1392 O O . GLY A 1 177 ? -3.193 30.161 -5.311 1.00 91.56 177 GLY A O 1
ATOM 1393 N N . ALA A 1 178 ? -1.316 29.145 -4.614 1.00 91.50 178 ALA A N 1
ATOM 1394 C CA . ALA A 1 178 ? -1.532 29.388 -3.189 1.00 91.50 178 ALA A CA 1
ATOM 1395 C C . ALA A 1 178 ? -1.503 30.886 -2.844 1.00 91.50 178 ALA A C 1
ATOM 1397 O O . ALA A 1 178 ? -2.354 31.359 -2.091 1.00 91.50 178 ALA A O 1
ATOM 1398 N N . LEU A 1 179 ? -0.575 31.646 -3.435 1.00 94.31 179 LEU A N 1
ATOM 1399 C CA . LEU A 1 179 ? -0.502 33.100 -3.281 1.00 94.31 179 LEU A CA 1
ATOM 1400 C C . LEU A 1 179 ? -1.742 33.785 -3.857 1.00 94.31 179 LEU A C 1
ATOM 1402 O O . LEU A 1 179 ? -2.333 34.632 -3.193 1.00 94.31 179 LEU 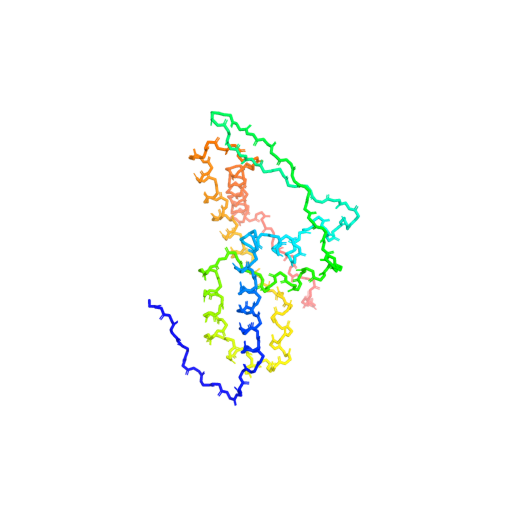A O 1
ATOM 1406 N N . ILE A 1 180 ? -2.180 33.390 -5.055 1.00 92.38 180 ILE A N 1
ATOM 1407 C CA . ILE A 1 180 ? -3.407 33.916 -5.667 1.00 92.38 180 ILE A CA 1
ATOM 1408 C C . ILE A 1 180 ? -4.618 33.601 -4.783 1.00 92.38 180 ILE A C 1
ATOM 1410 O O . ILE A 1 180 ? -5.414 34.493 -4.499 1.00 92.38 180 ILE A O 1
ATOM 1414 N N . ALA A 1 181 ? -4.745 32.364 -4.299 1.00 86.81 181 ALA A N 1
ATOM 1415 C CA . ALA A 1 181 ? -5.834 31.967 -3.412 1.00 86.81 181 ALA A CA 1
ATOM 1416 C C . ALA A 1 181 ? -5.833 32.777 -2.106 1.00 86.81 181 ALA A C 1
ATOM 1418 O O . ALA A 1 181 ? -6.884 33.255 -1.678 1.00 86.81 181 ALA A O 1
ATOM 1419 N N . PHE A 1 182 ? -4.659 32.988 -1.507 1.00 88.44 182 PHE A N 1
ATOM 1420 C CA . PHE A 1 182 ? -4.500 33.820 -0.318 1.00 88.44 182 PHE A CA 1
ATOM 1421 C C . PHE A 1 182 ? -4.924 35.271 -0.580 1.00 88.44 182 PHE A C 1
ATOM 1423 O O . PHE A 1 182 ? -5.729 35.816 0.173 1.00 88.44 182 PHE A O 1
ATOM 1430 N N . VAL A 1 183 ? -4.459 35.875 -1.679 1.00 91.50 183 VAL A N 1
ATOM 1431 C CA . VAL A 1 183 ? -4.816 37.250 -2.064 1.00 91.50 183 VAL A CA 1
ATOM 1432 C C . VAL A 1 183 ? -6.319 37.381 -2.310 1.00 91.50 183 VAL A C 1
ATOM 1434 O O . VAL A 1 183 ? -6.945 38.299 -1.782 1.00 91.50 183 VAL A O 1
ATOM 1437 N N . LEU A 1 184 ? -6.932 36.458 -3.052 1.00 87.94 184 LEU A N 1
ATOM 1438 C CA . LEU A 1 184 ? -8.375 36.473 -3.322 1.00 87.94 184 LEU A CA 1
ATOM 1439 C C . LEU A 1 184 ? -9.209 36.275 -2.049 1.00 87.94 184 LEU A C 1
ATOM 1441 O O . LEU A 1 184 ? -10.253 36.914 -1.894 1.00 87.94 184 LEU A O 1
ATOM 1445 N N . SER A 1 185 ? -8.735 35.430 -1.130 1.00 81.19 185 SER A N 1
ATOM 1446 C CA . SER A 1 185 ? -9.360 35.228 0.178 1.00 81.19 185 SER A CA 1
ATOM 1447 C C . SER A 1 185 ? -9.243 36.468 1.067 1.00 81.19 185 SER A C 1
ATOM 1449 O O . SER A 1 185 ? -10.202 36.808 1.755 1.00 81.19 185 SER A O 1
ATOM 1451 N N . ALA A 1 186 ? -8.102 37.160 1.046 1.00 81.38 186 ALA A N 1
ATOM 1452 C CA . ALA A 1 186 ? -7.876 38.385 1.813 1.00 81.38 186 ALA A CA 1
ATOM 1453 C C . ALA A 1 186 ? -8.634 39.594 1.234 1.00 81.38 186 ALA A C 1
ATOM 1455 O O . ALA A 1 186 ? -9.029 40.490 1.972 1.00 81.38 186 ALA A O 1
ATOM 1456 N N . SER A 1 187 ? -8.879 39.602 -0.079 1.00 80.69 187 SER A N 1
ATOM 1457 C CA . SER A 1 187 ? -9.558 40.698 -0.789 1.00 80.69 187 SER A CA 1
ATOM 1458 C C . SER A 1 187 ? -11.088 40.678 -0.647 1.00 80.69 187 SER A C 1
ATOM 1460 O O . SER A 1 187 ? -11.765 41.515 -1.235 1.00 80.69 187 SER A O 1
ATOM 1462 N N . GLY A 1 188 ? -11.665 39.686 0.045 1.00 70.62 188 GLY A N 1
ATOM 1463 C CA . GLY A 1 188 ? -13.121 39.495 0.132 1.00 70.62 188 GLY A CA 1
ATOM 1464 C C . GLY A 1 188 ? -13.791 39.086 -1.190 1.00 70.62 188 GLY A C 1
ATOM 1465 O O . GLY A 1 188 ? -15.009 38.932 -1.247 1.00 70.62 188 GLY A O 1
ATOM 1466 N N . ALA A 1 189 ? -13.006 38.877 -2.253 1.00 67.94 189 ALA A N 1
ATOM 1467 C CA . ALA A 1 189 ? -13.480 38.408 -3.553 1.00 67.94 189 ALA A CA 1
ATOM 1468 C C . ALA A 1 189 ? -13.930 36.937 -3.498 1.00 67.94 189 ALA A C 1
ATOM 1470 O O . ALA A 1 189 ? -14.811 36.521 -4.256 1.00 67.94 189 ALA A O 1
ATOM 1471 N N . ALA A 1 190 ? -13.364 36.157 -2.570 1.00 62.09 190 ALA A N 1
ATOM 1472 C CA . ALA A 1 190 ? -13.831 34.818 -2.243 1.00 62.09 190 ALA A CA 1
ATOM 1473 C C . ALA A 1 190 ? -15.183 34.896 -1.512 1.00 62.09 190 ALA A C 1
ATOM 1475 O O . ALA A 1 190 ? -15.256 35.030 -0.291 1.00 62.09 190 ALA A O 1
ATOM 1476 N N . ARG A 1 191 ? -16.281 34.832 -2.272 1.00 61.25 191 ARG A N 1
ATOM 1477 C CA . ARG A 1 191 ? -17.630 34.719 -1.703 1.00 61.25 191 ARG A CA 1
ATOM 1478 C C . ARG A 1 191 ? -17.725 33.447 -0.856 1.00 61.25 191 ARG A C 1
ATOM 1480 O O . ARG A 1 191 ? -17.270 32.387 -1.281 1.00 61.25 191 ARG A O 1
ATOM 1487 N N . SER A 1 192 ? -18.371 33.546 0.309 1.00 58.47 192 SER A N 1
ATOM 1488 C CA . SER A 1 192 ? -18.810 32.378 1.083 1.00 58.47 192 SER A CA 1
ATOM 1489 C C . SER A 1 192 ? -19.503 31.386 0.142 1.00 58.47 192 SER A C 1
ATOM 1491 O O . SER A 1 192 ? -20.373 31.816 -0.626 1.00 58.47 192 SER A O 1
ATOM 1493 N N . PRO A 1 193 ? -19.202 30.073 0.212 1.00 60.69 193 PRO A N 1
ATOM 1494 C CA . PRO A 1 193 ? -20.088 29.069 -0.355 1.00 60.69 193 PRO A CA 1
ATOM 1495 C C . PRO A 1 193 ? -21.491 29.362 0.173 1.00 60.69 193 PRO A C 1
ATOM 1497 O O . PRO A 1 193 ? -21.649 29.633 1.367 1.00 60.69 193 PRO A O 1
ATOM 1500 N N . VAL A 1 194 ? -22.467 29.412 -0.731 1.00 60.97 194 VAL A N 1
ATOM 1501 C CA . VAL A 1 194 ? -23.878 29.713 -0.465 1.00 60.97 194 VAL A CA 1
ATOM 1502 C C . VAL A 1 194 ? -24.319 29.016 0.825 1.00 60.97 194 VAL A C 1
ATOM 1504 O O . VAL A 1 194 ? -24.518 27.804 0.843 1.00 60.97 194 VAL A O 1
ATOM 1507 N N . ARG A 1 195 ? -24.438 29.781 1.916 1.00 54.19 195 ARG A N 1
ATOM 1508 C CA . ARG A 1 195 ? -24.792 29.258 3.243 1.00 54.19 195 ARG A CA 1
ATOM 1509 C C . ARG A 1 195 ? -26.304 29.228 3.491 1.00 54.19 195 ARG A C 1
ATOM 1511 O O . ARG A 1 195 ? -26.737 28.687 4.501 1.00 54.19 195 ARG A O 1
ATOM 1518 N N . ASP A 1 196 ? -27.107 29.693 2.532 1.00 51.81 196 ASP A N 1
ATOM 1519 C CA . ASP A 1 196 ? -28.503 30.071 2.797 1.00 51.81 196 ASP A CA 1
ATOM 1520 C C . ASP A 1 196 ? -29.571 29.269 2.040 1.00 51.81 196 ASP A C 1
ATOM 1522 O O . ASP A 1 196 ? -30.709 29.719 1.932 1.00 51.81 196 ASP A O 1
ATOM 1526 N N . ARG A 1 197 ? -29.280 28.060 1.535 1.00 52.91 197 ARG A N 1
ATOM 1527 C CA . ARG A 1 197 ? -30.347 27.231 0.925 1.00 52.91 197 ARG A CA 1
ATOM 1528 C C . ARG A 1 197 ? -31.046 26.255 1.876 1.00 52.91 197 ARG A C 1
ATOM 1530 O O . ARG A 1 197 ? -32.043 25.668 1.474 1.00 52.91 197 ARG A O 1
ATOM 1537 N N . TRP A 1 198 ? -30.572 26.104 3.115 1.00 53.66 198 TRP A N 1
ATOM 1538 C CA . TRP A 1 198 ? -31.053 25.055 4.033 1.00 53.66 198 TRP A CA 1
ATOM 1539 C C . TRP A 1 198 ? -31.572 25.533 5.396 1.00 53.66 198 TRP A C 1
ATOM 1541 O O . TRP A 1 198 ? -32.048 24.712 6.171 1.00 53.66 198 TRP A O 1
ATOM 1551 N N . THR A 1 199 ? -31.536 26.830 5.713 1.00 56.97 199 THR A N 1
ATOM 1552 C CA . THR A 1 199 ? -31.958 27.316 7.044 1.00 56.97 199 THR A CA 1
ATOM 1553 C C . THR A 1 199 ? -33.424 27.729 7.143 1.00 56.97 199 THR A C 1
ATOM 1555 O O . THR A 1 199 ? -33.875 28.006 8.249 1.00 56.97 199 THR A O 1
ATOM 1558 N N . GLY A 1 200 ? -34.195 27.731 6.046 1.00 54.50 200 GLY A N 1
ATOM 1559 C CA . GLY A 1 200 ? -35.668 27.778 6.068 1.00 54.50 200 GLY A CA 1
ATOM 1560 C C . GLY A 1 200 ? -36.323 28.931 6.847 1.00 54.50 200 GLY A C 1
ATOM 1561 O O . GLY A 1 200 ? -37.533 28.904 7.056 1.00 54.50 200 GLY A O 1
ATOM 1562 N N . ARG A 1 201 ? -35.572 29.942 7.290 1.00 49.38 201 ARG A N 1
ATOM 1563 C CA . ARG A 1 201 ? -36.096 31.055 8.081 1.00 49.38 201 ARG A CA 1
ATOM 1564 C C . ARG A 1 201 ? -36.345 32.251 7.179 1.00 49.38 201 ARG A C 1
ATOM 1566 O O . ARG A 1 201 ? -35.414 32.945 6.787 1.00 49.38 201 ARG A O 1
ATOM 1573 N N . ARG A 1 202 ? -37.624 32.479 6.886 1.00 42.97 202 ARG A N 1
ATOM 1574 C CA . ARG A 1 202 ? -38.138 33.812 6.566 1.00 42.97 202 ARG A CA 1
ATOM 1575 C C . ARG A 1 202 ? -38.306 34.593 7.874 1.00 42.97 202 ARG A C 1
ATOM 1577 O O . ARG A 1 202 ? -38.821 34.022 8.837 1.00 42.97 202 ARG A O 1
ATOM 1584 N N . PRO A 1 203 ? -37.890 35.856 7.903 1.00 51.62 203 PRO A N 1
ATOM 1585 C CA . PRO A 1 203 ? -38.688 36.920 8.497 1.00 51.62 203 PRO A CA 1
ATOM 1586 C C . PRO A 1 203 ? -39.339 37.777 7.406 1.00 51.62 203 PRO A C 1
ATOM 1588 O O . PRO A 1 203 ? -38.660 38.078 6.398 1.00 51.62 203 PRO A O 1
#

Solvent-accessible surface area (backbone atoms only — not comparable to full-atom values): 12217 Å² total; per-residue (Å²): 134,84,86,87,63,72,91,75,83,68,89,58,82,44,59,56,45,52,48,52,48,49,50,30,52,52,48,39,52,53,29,69,70,32,95,63,74,20,49,65,55,47,61,36,37,33,66,50,70,62,40,58,79,37,67,91,53,86,52,70,47,75,47,79,44,73,59,84,97,41,82,40,77,46,79,45,75,58,68,75,51,94,57,65,50,70,56,16,71,60,50,31,76,44,61,64,96,42,68,71,58,42,54,53,51,47,49,50,44,67,50,45,30,39,64,45,22,62,72,50,35,62,67,47,33,53,47,49,70,72,53,77,82,71,92,69,56,66,71,60,54,51,50,53,52,50,52,48,36,52,50,52,34,57,53,50,76,77,43,94,63,88,68,95,65,67,32,63,57,54,52,52,53,49,53,52,51,51,51,50,51,49,50,38,55,73,66,62,71,55,68,74,74,85,80,77,87,78,70,89,74,80,131

pLDDT: mean 83.25, std 12.18, range [42.97, 97.12]

Mean predicted aligned error: 13.72 Å

Secondary structure (DSSP, 8-state):
------S---SS--HHHHHHHHHHHHHHHHHHHSTTTTHHHHHHHS--HHHHH-TTSPPEEEEEEEETTEEEEEEEEPPPPSS-GGGHHHHGGG--SSHHHHHHHHHHHHHHHHHHHHHHHHHHHHHHHH-------HHHHHHHHHHHHHHHHHHHHT-SS--S--HHHHHHHHHHHHHHHHHHHHTT-SPPP---SS-----